Protein AF-0000000084939713 (afdb_homodimer)

Solvent-accessible surface area (backbone atoms only — not comparable to full-atom values): 16150 Å² total; per-residue (Å²): 133,82,79,70,68,77,68,79,75,61,43,62,36,25,33,31,31,34,25,32,33,45,57,30,75,75,43,98,41,59,56,59,37,64,37,72,61,28,55,65,33,24,33,40,58,72,58,32,67,31,24,32,35,33,54,31,30,25,75,36,53,46,91,34,60,35,36,41,27,33,32,29,93,89,56,35,23,38,33,42,34,52,26,37,64,40,64,78,50,65,26,64,50,47,48,67,70,65,53,60,70,40,74,46,45,55,60,37,75,33,34,40,38,41,52,85,70,42,48,86,75,33,92,38,57,50,19,43,39,28,36,60,34,51,74,93,41,43,79,43,79,72,49,68,40,79,46,49,54,64,36,73,28,31,36,36,84,132,81,78,71,69,77,69,78,76,62,44,62,36,25,32,31,31,34,24,33,33,44,58,29,77,74,44,97,42,58,56,59,37,66,35,72,61,28,56,65,33,24,32,40,58,72,58,32,66,33,24,32,34,34,55,31,30,26,74,38,51,45,92,34,60,34,36,40,27,35,32,29,92,87,55,34,24,38,34,42,35,52,25,38,64,40,65,77,50,65,26,65,51,48,48,68,71,66,54,59,69,39,73,45,47,56,61,38,75,33,34,42,39,40,51,83,68,42,48,86,75,31,92,38,57,51,19,42,40,28,38,60,33,48,74,92,42,43,77,43,79,74,49,70,41,78,46,48,55,66,37,74,29,31,35,38,83

Nearest PDB structures (foldseek):
  2gpr-assembly1_A  TM=9.791E-01  e=1.216E-19  Mycoplasma capricolum
  1gpr-assembly1_A-2  TM=9.498E-01  e=6.868E-19  Bacillus subtilis
  3our-assembly3_F  TM=9.533E-01  e=2.048E-16  Vibrio vulnificus CMCP6
  4jbw-assembly1_M  TM=9.473E-01  e=1.447E-15  Escherichia coli K-12
  1gla-assembly1_F  TM=8.966E-01  e=1.711E-15  Escherichia coli

Radius of gyration: 20.54 Å; Cα contacts (8 Å, |Δi|>4): 805; chains: 2; bounding box: 59×53×40 Å

InterPro domains:
  IPR001127 Phosphotransferase system, sugar-specific permease EIIA type 1 [PF00358] (12-134)
  IPR001127 Phosphotransferase system, sugar-specific permease EIIA type 1 [PS00371] (75-87)
  IPR001127 Phosphotransferase system, sugar-specific permease EIIA type 1 [PS51093] (29-133)
  IPR001127 Phosphotransferase system, sugar-specific permease EIIA type 1 [TIGR00830] (13-133)
  IPR011055 Duplicated hybrid motif [G3DSA:2.70.70.10] (4-157)
  IPR011055 Duplicated hybrid motif [SSF51261] (4-155)
  IPR050890 Phosphotransferase system EIIA component [PTHR45008] (6-151)

pLDDT: mean 95.0, std 12.27, range [33.25, 98.94]

Organism: Mesoplasma florum (strain ATCC 33453 / NBRC 100688 / NCTC 11704 / L1) (NCBI:txid265311)

Sequence (314 aa):
MGLFSKKNKLVEIYAPVDGEVVGLDKVEDEVFSGKMMGDGLAIVPANGDFVSPMAGELASVFPTKHAYGFREKSGVEVLVHIGLDTVNLDGEGFESFVKQGDKVSQGDPMVKVDLKFVKPKVPSITTPIIVTNPNGKEITIVKMGKVKKGELIATVGMGLFSKKNKLVEIYAPVDGEVVGLDKVEDEVFSGKMMGDGLAIVPANGDFVSPMAGELASVFPTKHAYGFREKSGVEVLVHIGLDTVNLDGEGFESFVKQGDKVSQGDPMVKVDLKFVKPKVPSITTPIIVTNPNGKEITIVKMGKVKKGELIATVG

Secondary structure (DSSP, 8-state):
--------PPEEEE-SSSEEEE-GGGSS-HHHHTTTT-EEEEEEESSSEEE-SSSEEEEEE-TTSSEEEEE-TTS-EEEEE-SBSGGGGTTTTEEE---TT-EE-TT-EEEEE-HHHHGGGSSB--EEEEEEE-TT--EEE---EEE-TT-EEEEE-/--------PPEEEE-SSSEEEE-GGGSS-HHHHTTTT-EEEEEEESSSEEE-SSSEEEEEE-TTSSEEEEE-TTS-EEEEE-SBSGGGGTTTTEEE---TT-EE-TT-EEEEE-HHHHGGGSSB--EEEEEEE-TT--EEE---EEE-TT-EEEEE-

Foldseek 3Di:
DPPPVPPPDKFFFFFQAWFFKAAQCPPPDCCRNVQVQAGFIKGAHPFFFGWGRAWAFFQDADQLRQKTWGADPLGWIKMKGFWPPSVVVSNPQKDAPDHHGDTDHQGHGGMGGPCVVRVVVHPGRIITIGGNDLVPWDKDADDGTGDHGGHTGIIID/DPPPVPPVDKFFFFFQAWFFKAAQCPPPDCCRNVQVQAGFIKGAHPFFFGWGRAWAFFQDADQLRQKTWGADPLGWIKMKGFWPPSVVVSNPQKDAPDHHGDTDGQGHGGMGGPCVVRVVVHPGRIITIGGNDLVPWDKDADDGTGDHGGHTGIITD

Structure (mmCIF, N/CA/C/O backbone):
data_AF-0000000084939713-model_v1
#
loop_
_entity.id
_entity.type
_entity.pdbx_description
1 polymer 'Glucose-specific PTS system IIA component'
#
loop_
_atom_site.group_PDB
_atom_site.id
_atom_site.type_symbol
_atom_site.label_atom_id
_atom_site.label_alt_id
_atom_site.label_comp_id
_atom_site.label_asym_id
_atom_site.label_entity_id
_atom_site.label_seq_id
_atom_site.pdbx_PDB_ins_code
_atom_site.Cartn_x
_atom_site.Cartn_y
_atom_site.Cartn_z
_atom_site.occupancy
_atom_site.B_iso_or_equiv
_atom_site.auth_seq_id
_atom_site.auth_comp_id
_atom_site.auth_asym_id
_atom_site.auth_atom_id
_atom_site.pdbx_PDB_model_num
ATOM 1 N N . MET A 1 1 ? -38.844 24.891 -6.566 1 33.25 1 MET A N 1
ATOM 2 C CA . MET A 1 1 ? -38.125 23.672 -6.254 1 33.25 1 MET A CA 1
ATOM 3 C C . MET A 1 1 ? -36.625 23.875 -6.406 1 33.25 1 MET A C 1
ATOM 5 O O . MET A 1 1 ? -36.125 24.141 -7.504 1 33.25 1 MET A O 1
ATOM 9 N N . GLY A 1 2 ? -35.906 24.578 -5.562 1 39.22 2 GLY A N 1
ATOM 10 C CA . GLY A 1 2 ? -34.594 25.141 -5.605 1 39.22 2 GLY A CA 1
ATOM 11 C C . GLY A 1 2 ? -33.5 24.094 -5.734 1 39.22 2 GLY A C 1
ATOM 12 O O . GLY A 1 2 ? -33.438 23.156 -4.938 1 39.22 2 GLY A O 1
ATOM 13 N N . LEU A 1 3 ? -33.156 23.672 -6.945 1 37.19 3 LEU A N 1
ATOM 14 C CA . LEU A 1 3 ? -32.125 22.688 -7.324 1 37.19 3 LEU A CA 1
ATOM 15 C C . LEU A 1 3 ? -30.828 22.938 -6.578 1 37.19 3 LEU A C 1
ATOM 17 O O . LEU A 1 3 ? -30.078 23.859 -6.922 1 37.19 3 LEU A O 1
ATOM 21 N N . PHE A 1 4 ? -30.781 23 -5.254 1 40.94 4 PHE A N 1
ATOM 22 C CA . PHE A 1 4 ? -29.516 23.031 -4.555 1 40.94 4 PHE A CA 1
ATOM 23 C C . PHE A 1 4 ? -28.562 21.969 -5.094 1 40.94 4 PHE A C 1
ATOM 25 O O . PHE A 1 4 ? -28.859 20.781 -5.035 1 40.94 4 PHE A O 1
ATOM 32 N N . SER A 1 5 ? -28.031 22.125 -6.227 1 42.69 5 SER A N 1
ATOM 33 C CA . SER A 1 5 ? -26.953 21.266 -6.723 1 42.69 5 SER A CA 1
ATOM 34 C C . SER A 1 5 ? -26.047 20.812 -5.59 1 42.69 5 SER A C 1
ATOM 36 O O . SER A 1 5 ? -25.531 21.625 -4.82 1 42.69 5 SER A O 1
ATOM 38 N N . LYS A 1 6 ? -26.422 19.797 -4.988 1 44.75 6 LYS A N 1
ATOM 39 C CA . LYS A 1 6 ? -25.516 19.219 -3.998 1 44.75 6 LYS A CA 1
ATOM 40 C C . LYS A 1 6 ? -24.062 19.422 -4.395 1 44.75 6 LYS A C 1
ATOM 42 O O . LYS A 1 6 ? -23.609 18.875 -5.402 1 44.75 6 LYS A O 1
ATOM 47 N N . LYS A 1 7 ? -23.516 20.609 -4.473 1 47.16 7 LYS A N 1
ATOM 48 C CA . LYS A 1 7 ? -22.094 20.859 -4.707 1 47.16 7 LYS A CA 1
ATOM 49 C C . LYS A 1 7 ? -21.219 19.844 -3.994 1 47.16 7 LYS A C 1
ATOM 51 O O . LYS A 1 7 ? -21.266 19.719 -2.768 1 47.16 7 LYS A O 1
ATOM 56 N N . ASN A 1 8 ? -21.062 18.719 -4.602 1 59 8 ASN A N 1
ATOM 57 C CA . ASN A 1 8 ? -20.188 17.688 -4.086 1 59 8 ASN A CA 1
ATOM 58 C C . ASN A 1 8 ? -18.891 18.281 -3.512 1 59 8 ASN A C 1
ATOM 60 O O . ASN A 1 8 ? -18.125 18.906 -4.234 1 59 8 ASN A O 1
ATOM 64 N N . LYS A 1 9 ? -18.844 18.469 -2.178 1 82.19 9 LYS A N 1
ATOM 65 C CA . LYS A 1 9 ? -17.781 19.188 -1.472 1 82.19 9 LYS A CA 1
ATOM 66 C C . LYS A 1 9 ? -16.438 18.484 -1.629 1 82.19 9 LYS A C 1
ATOM 68 O O . LYS A 1 9 ? -16.344 17.281 -1.424 1 82.19 9 LYS A O 1
ATOM 73 N N . LEU A 1 10 ? -15.516 19.156 -2.27 1 94.62 10 LEU A N 1
ATOM 74 C CA . LEU A 1 10 ? -14.141 18.703 -2.43 1 94.62 10 LEU A CA 1
ATOM 75 C C . LEU A 1 10 ? -13.492 18.438 -1.074 1 94.62 10 LEU A C 1
ATOM 77 O O . LEU A 1 10 ? -13.719 19.188 -0.118 1 94.62 10 LEU A O 1
ATOM 81 N N . VAL A 1 11 ? -12.891 17.297 -0.981 1 98.06 11 VAL A N 1
ATOM 82 C CA . VAL A 1 11 ? -12.016 17.047 0.162 1 98.06 11 VAL A CA 1
ATOM 83 C C . VAL A 1 11 ? -10.695 17.781 -0.028 1 98.06 11 VAL A C 1
ATOM 85 O O . VAL A 1 11 ? -10.055 17.656 -1.077 1 98.06 11 VAL A O 1
ATOM 88 N N . GLU A 1 12 ? -10.328 18.516 0.982 1 98.69 12 GLU A N 1
ATOM 89 C CA . GLU A 1 12 ? -9.094 19.281 0.896 1 98.69 12 GLU A CA 1
ATOM 90 C C . GLU A 1 12 ? -7.98 18.641 1.724 1 98.69 12 GLU A C 1
ATOM 92 O O . GLU A 1 12 ? -8.227 18.188 2.842 1 98.69 12 GLU A O 1
ATOM 97 N N . ILE A 1 13 ? -6.77 18.578 1.134 1 98.88 13 ILE A N 1
ATOM 98 C CA . ILE A 1 13 ? -5.574 18.078 1.805 1 98.88 13 ILE A CA 1
ATOM 99 C C . ILE A 1 13 ? -4.551 19.203 1.936 1 98.88 13 ILE A C 1
ATOM 101 O O . ILE A 1 13 ? -4.152 19.812 0.938 1 98.88 13 ILE A O 1
ATOM 105 N N . TYR A 1 14 ? -4.168 19.484 3.158 1 98.94 14 TYR A N 1
ATOM 106 C CA . TYR A 1 14 ? -3.225 20.562 3.457 1 98.94 14 TYR A CA 1
ATOM 107 C C . TYR A 1 14 ? -1.857 20 3.828 1 98.94 14 TYR A C 1
ATOM 109 O O . TYR A 1 14 ? -1.755 18.875 4.324 1 98.94 14 TYR A O 1
ATOM 117 N N . ALA A 1 15 ? -0.79 20.75 3.557 1 98.94 15 ALA A N 1
ATOM 118 C CA . ALA A 1 15 ? 0.559 20.328 3.92 1 98.94 15 ALA A CA 1
ATOM 119 C C . ALA A 1 15 ? 0.665 20.062 5.418 1 98.94 15 ALA A C 1
ATOM 121 O O . ALA A 1 15 ? 0.383 20.938 6.234 1 98.94 15 ALA A O 1
ATOM 122 N N . PRO A 1 16 ? 1.073 18.953 5.766 1 98.94 16 PRO A N 1
ATOM 123 C CA . PRO A 1 16 ? 1.141 18.625 7.195 1 98.94 16 PRO A CA 1
ATOM 124 C C . PRO A 1 16 ? 2.396 19.172 7.863 1 98.94 16 PRO A C 1
ATOM 126 O O . PRO A 1 16 ? 2.521 19.125 9.094 1 98.94 16 PRO A O 1
ATOM 129 N N . VAL A 1 17 ? 3.309 19.656 7.082 1 98.94 17 VAL A N 1
ATOM 130 C CA . VAL A 1 17 ? 4.594 20.141 7.582 1 98.94 17 VAL A CA 1
ATOM 131 C C . VAL A 1 17 ? 5.199 21.125 6.594 1 98.94 17 VAL A C 1
ATOM 133 O O . VAL A 1 17 ? 4.852 21.125 5.41 1 98.94 17 VAL A O 1
ATOM 136 N N . ASP A 1 18 ? 6.055 21.969 7.141 1 98.94 18 ASP A N 1
ATOM 137 C CA . ASP A 1 18 ? 6.859 22.75 6.211 1 98.94 18 ASP A CA 1
ATOM 138 C C . ASP A 1 18 ? 7.719 21.859 5.328 1 98.94 18 ASP A C 1
ATOM 140 O O . ASP A 1 18 ? 8.273 20.859 5.797 1 98.94 18 ASP A O 1
ATOM 144 N N . GLY A 1 19 ? 7.812 22.203 4.031 1 98.88 19 GLY A N 1
ATOM 145 C CA . GLY A 1 19 ? 8.688 21.391 3.197 1 98.88 19 GLY A CA 1
ATOM 146 C C . GLY A 1 19 ? 8.5 21.641 1.714 1 98.88 19 GLY A C 1
ATOM 147 O O . GLY A 1 19 ? 8.156 22.766 1.308 1 98.88 19 GLY A O 1
ATOM 148 N N . GLU A 1 20 ? 8.859 20.672 0.931 1 98.94 20 GLU A N 1
ATOM 149 C CA . GLU A 1 20 ? 8.75 20.734 -0.523 1 98.94 20 GLU A CA 1
ATOM 150 C C . GLU A 1 20 ? 7.871 19.594 -1.051 1 98.94 20 GLU A C 1
ATOM 152 O O . GLU A 1 20 ? 8.172 18.422 -0.834 1 98.94 20 GLU A O 1
ATOM 157 N N . VAL A 1 21 ? 6.789 19.953 -1.716 1 98.94 21 VAL A N 1
ATOM 158 C CA . VAL A 1 21 ? 5.906 18.984 -2.336 1 98.94 21 VAL A CA 1
ATOM 159 C C . VAL A 1 21 ? 6.527 18.469 -3.637 1 98.94 21 VAL A C 1
ATOM 161 O O . VAL A 1 21 ? 6.977 19.266 -4.469 1 98.94 21 VAL A O 1
ATOM 164 N N . VAL A 1 22 ? 6.609 17.188 -3.807 1 98.94 22 VAL A N 1
ATOM 165 C CA . VAL A 1 22 ? 7.137 16.547 -5 1 98.94 22 VAL A CA 1
ATOM 166 C C . VAL A 1 22 ? 6.156 15.477 -5.484 1 98.94 22 VAL A C 1
ATOM 168 O O . VAL A 1 22 ? 5.219 15.109 -4.766 1 98.94 22 VAL A O 1
ATOM 171 N N . GLY A 1 23 ? 6.324 15.023 -6.711 1 98.75 23 GLY A N 1
ATOM 172 C CA . GLY A 1 23 ? 5.508 13.93 -7.227 1 98.75 23 GLY A CA 1
ATOM 173 C C . GLY A 1 23 ? 5.859 12.586 -6.625 1 98.75 23 GLY A C 1
ATOM 174 O O . GLY A 1 23 ? 6.949 12.414 -6.074 1 98.75 23 GLY A O 1
ATOM 175 N N . LEU A 1 24 ? 4.918 11.656 -6.707 1 98.5 24 LEU A N 1
ATOM 176 C CA . LEU A 1 24 ? 5.172 10.32 -6.184 1 98.5 24 LEU A CA 1
ATOM 177 C C . LEU A 1 24 ? 6.328 9.656 -6.926 1 98.5 24 LEU A C 1
ATOM 179 O O . LEU A 1 24 ? 6.984 8.758 -6.387 1 98.5 24 LEU A O 1
ATOM 183 N N . ASP A 1 25 ? 6.539 10.039 -8.148 1 96.88 25 ASP A N 1
ATOM 184 C CA . ASP A 1 25 ? 7.605 9.469 -8.961 1 96.88 25 ASP A CA 1
ATOM 185 C C . ASP A 1 25 ? 8.977 9.727 -8.336 1 96.88 25 ASP A C 1
ATOM 187 O O . ASP A 1 25 ? 9.961 9.078 -8.695 1 96.88 25 ASP A O 1
ATOM 191 N N . LYS A 1 26 ? 9.039 10.68 -7.387 1 97.75 26 LYS A N 1
ATOM 192 C CA . LYS A 1 26 ? 10.297 11.008 -6.727 1 97.75 26 LYS A CA 1
ATOM 193 C C . LYS A 1 26 ? 10.477 10.195 -5.449 1 97.75 26 LYS A C 1
ATOM 195 O O . LYS A 1 26 ? 11.508 10.297 -4.781 1 97.75 26 LYS A O 1
ATOM 200 N N . VAL A 1 27 ? 9.5 9.406 -5.082 1 98.25 27 VAL A N 1
ATOM 201 C CA . VAL A 1 27 ? 9.586 8.555 -3.904 1 98.25 27 VAL A CA 1
ATOM 202 C C . VAL A 1 27 ? 10.312 7.258 -4.258 1 98.25 27 VAL A C 1
ATOM 204 O O . VAL A 1 27 ? 9.883 6.52 -5.145 1 98.25 27 VAL A O 1
ATOM 207 N N . GLU A 1 28 ? 11.367 6.922 -3.557 1 96.25 28 GLU A N 1
ATOM 208 C CA . GLU A 1 28 ? 12.211 5.773 -3.881 1 96.25 28 GLU A CA 1
ATOM 209 C C . GLU A 1 28 ? 11.664 4.492 -3.268 1 96.25 28 GLU A C 1
ATOM 211 O O . GLU A 1 28 ? 12.391 3.762 -2.588 1 96.25 28 GLU A O 1
ATOM 216 N N . ASP A 1 29 ? 10.523 4.23 -3.506 1 96.94 29 ASP A N 1
ATOM 217 C CA . ASP A 1 29 ? 9.789 3.016 -3.172 1 96.94 29 ASP A CA 1
ATOM 218 C C . ASP A 1 29 ? 8.711 2.717 -4.219 1 96.94 29 ASP A C 1
ATOM 220 O O . ASP A 1 29 ? 7.805 3.521 -4.434 1 96.94 29 ASP A O 1
ATOM 224 N N . GLU A 1 30 ? 8.742 1.602 -4.793 1 95.38 30 GLU A N 1
ATOM 225 C CA . GLU A 1 30 ? 7.922 1.334 -5.973 1 95.38 30 GLU A CA 1
ATOM 226 C C . GLU A 1 30 ? 6.445 1.227 -5.605 1 95.38 30 GLU A C 1
ATOM 228 O O . GLU A 1 30 ? 5.574 1.475 -6.441 1 95.38 30 GLU A O 1
ATOM 233 N N . VAL A 1 31 ? 6.16 0.83 -4.383 1 96.62 31 VAL A N 1
ATOM 234 C CA . VAL A 1 31 ? 4.762 0.72 -3.98 1 96.62 31 VAL A CA 1
ATOM 235 C C . VAL A 1 31 ? 4.109 2.102 -3.998 1 96.62 31 VAL A C 1
ATOM 237 O O . VAL A 1 31 ? 2.971 2.252 -4.449 1 96.62 31 VAL A O 1
ATOM 240 N N . PHE A 1 32 ? 4.875 3.078 -3.572 1 97.56 32 PHE A N 1
ATOM 241 C CA . PHE A 1 32 ? 4.375 4.449 -3.576 1 97.56 32 PHE A CA 1
ATOM 242 C C . PHE A 1 32 ? 4.492 5.062 -4.965 1 97.56 32 PHE A C 1
ATOM 244 O O . PHE A 1 32 ? 3.51 5.578 -5.508 1 97.56 32 PHE A O 1
ATOM 251 N N . SER A 1 33 ? 5.648 4.969 -5.598 1 96.75 33 SER A N 1
ATOM 252 C CA . SER A 1 33 ? 5.883 5.645 -6.867 1 96.75 33 SER A CA 1
ATOM 253 C C . SER A 1 33 ? 5.039 5.039 -7.98 1 96.75 33 SER A C 1
ATOM 255 O O . SER A 1 33 ? 4.672 5.727 -8.938 1 96.75 33 SER A O 1
ATOM 257 N N . GLY A 1 34 ? 4.742 3.785 -7.793 1 93.31 34 GLY A N 1
ATOM 258 C CA . GLY A 1 34 ? 3.91 3.09 -8.766 1 93.31 34 GLY A CA 1
ATOM 259 C C . GLY A 1 34 ? 2.426 3.207 -8.469 1 93.31 34 GLY A C 1
ATOM 260 O O . GLY A 1 34 ? 1.603 2.602 -9.156 1 93.31 34 GLY A O 1
ATOM 261 N N . LYS A 1 35 ? 2.021 3.887 -7.391 1 94.25 35 LYS A N 1
ATOM 262 C CA . LYS A 1 35 ? 0.649 4.223 -7.016 1 94.25 35 LYS A CA 1
ATOM 263 C C . LYS A 1 35 ? -0.155 2.965 -6.695 1 94.25 35 LYS A C 1
ATOM 265 O O . LYS A 1 35 ? -1.371 2.934 -6.891 1 94.25 35 LYS A O 1
ATOM 270 N N . MET A 1 36 ? 0.532 1.975 -6.246 1 91.62 36 MET A N 1
ATOM 271 C CA . MET A 1 36 ? -0.156 0.733 -5.902 1 91.62 36 MET A CA 1
ATOM 272 C C . MET A 1 36 ? -1.039 0.923 -4.672 1 91.62 36 MET A C 1
ATOM 274 O O . MET A 1 36 ? -2.076 0.271 -4.539 1 91.62 36 MET A O 1
ATOM 278 N N . MET A 1 37 ? -0.635 1.838 -3.885 1 93.12 37 MET A N 1
ATOM 279 C CA . MET A 1 37 ? -1.398 2.125 -2.674 1 93.12 37 MET A CA 1
ATOM 280 C C . MET A 1 37 ? -2.436 3.213 -2.928 1 93.12 37 MET A C 1
ATOM 282 O O . MET A 1 37 ? -3.25 3.516 -2.055 1 93.12 37 MET A O 1
ATOM 286 N N . GLY A 1 38 ? -2.42 3.764 -4.059 1 94.25 38 GLY A N 1
ATOM 287 C CA . GLY A 1 38 ? -3.242 4.918 -4.387 1 94.25 38 GLY A CA 1
ATOM 288 C C . GLY A 1 38 ? -2.443 6.074 -4.957 1 94.25 38 GLY A C 1
ATOM 289 O O . GLY A 1 38 ? -1.213 6.074 -4.898 1 94.25 38 GLY A O 1
ATOM 290 N N . ASP A 1 39 ? -3.191 7.059 -5.504 1 97.38 39 ASP A N 1
ATOM 291 C CA . ASP A 1 39 ? -2.568 8.25 -6.07 1 97.38 39 ASP A CA 1
ATOM 292 C C . ASP A 1 39 ? -2.344 9.312 -5 1 97.38 39 ASP A C 1
ATOM 294 O O . ASP A 1 39 ? -2.93 9.25 -3.918 1 97.38 39 ASP A O 1
ATOM 298 N N . GLY A 1 40 ? -1.417 10.219 -5.289 1 98.69 40 GLY A N 1
ATOM 299 C CA . GLY A 1 40 ? -1.114 11.273 -4.336 1 98.69 40 GLY A CA 1
ATOM 300 C C . GLY A 1 40 ? 0.141 12.047 -4.688 1 98.69 40 GLY A C 1
ATOM 301 O O . GLY A 1 40 ? 0.411 12.305 -5.863 1 98.69 40 GLY A O 1
ATOM 302 N N . LEU A 1 41 ? 0.819 12.5 -3.633 1 98.94 41 LEU A N 1
ATOM 303 C CA . LEU A 1 41 ? 2.055 13.281 -3.678 1 98.94 41 LEU A CA 1
ATOM 304 C C . LEU A 1 41 ? 2.953 12.938 -2.494 1 98.94 41 LEU A C 1
ATOM 306 O O . LEU A 1 41 ? 2.65 12.023 -1.721 1 98.94 41 LEU A O 1
ATOM 310 N N . ALA A 1 42 ? 4.066 13.617 -2.459 1 98.94 42 ALA A N 1
ATOM 311 C CA . ALA A 1 42 ? 4.938 13.5 -1.295 1 98.94 42 ALA A CA 1
ATOM 312 C C . ALA A 1 42 ? 5.453 14.875 -0.863 1 98.94 42 ALA A C 1
ATOM 314 O O . ALA A 1 42 ? 5.336 15.852 -1.604 1 98.94 42 ALA A O 1
ATOM 315 N N . ILE A 1 43 ? 5.906 14.938 0.363 1 98.94 43 ILE A N 1
ATOM 316 C CA . ILE A 1 43 ? 6.516 16.172 0.863 1 98.94 43 ILE A CA 1
ATOM 317 C C . ILE A 1 43 ? 7.867 15.852 1.503 1 98.94 43 ILE A C 1
ATOM 319 O O . ILE A 1 43 ? 7.992 14.875 2.248 1 98.94 43 ILE A O 1
ATOM 323 N N . VAL A 1 44 ? 8.883 16.531 1.116 1 98.94 44 VAL A N 1
ATOM 324 C CA . VAL A 1 44 ? 10.156 16.484 1.819 1 98.94 44 VAL A CA 1
ATOM 325 C C . VAL A 1 44 ? 10.141 17.469 2.986 1 98.94 44 VAL A C 1
ATOM 327 O O . VAL A 1 44 ? 10.234 18.688 2.785 1 98.94 44 VAL A O 1
ATOM 330 N N . PRO A 1 45 ? 10.109 16.984 4.203 1 98.94 45 PRO A N 1
ATOM 331 C CA . PRO A 1 45 ? 9.906 17.875 5.348 1 98.94 45 PRO A CA 1
ATOM 332 C C . PRO A 1 45 ? 11.125 18.766 5.625 1 98.94 45 PRO A C 1
ATOM 334 O O . PRO A 1 45 ? 12.266 18.297 5.508 1 98.94 45 PRO A O 1
ATOM 337 N N . ALA A 1 46 ? 10.867 19.938 5.934 1 98.81 46 ALA A N 1
ATOM 338 C CA . ALA A 1 46 ? 11.914 20.875 6.328 1 98.81 46 ALA A CA 1
ATOM 339 C C . ALA A 1 46 ? 12.117 20.859 7.844 1 98.81 46 ALA A C 1
ATOM 341 O O . ALA A 1 46 ? 13.141 21.328 8.344 1 98.81 46 ALA A O 1
ATOM 342 N N . ASN A 1 47 ? 11.172 20.469 8.539 1 98.69 47 ASN A N 1
ATOM 343 C CA . ASN A 1 47 ? 11.203 20.297 9.992 1 98.69 47 ASN A CA 1
ATOM 344 C C . ASN A 1 47 ? 10.336 19.125 10.445 1 98.69 47 ASN A C 1
ATOM 346 O O . ASN A 1 47 ? 9.812 18.391 9.617 1 98.69 47 ASN A O 1
ATOM 350 N N . GLY A 1 48 ? 10.125 18.906 11.742 1 98.88 48 GLY A N 1
ATOM 351 C CA . GLY A 1 48 ? 9.508 17.688 12.234 1 98.88 48 GLY A CA 1
ATOM 352 C C . GLY A 1 48 ? 8.156 17.922 12.883 1 98.88 48 GLY A C 1
ATOM 353 O O . GLY A 1 48 ? 7.648 17.062 13.602 1 98.88 48 GLY A O 1
ATOM 354 N N . ASP A 1 49 ? 7.539 19.125 12.648 1 98.81 49 ASP A N 1
ATOM 355 C CA . ASP A 1 49 ? 6.277 19.484 13.297 1 98.81 49 ASP A CA 1
ATOM 356 C C . ASP A 1 49 ? 5.094 19.188 12.375 1 98.81 49 ASP A C 1
ATOM 358 O O . ASP A 1 49 ? 4.582 20.078 11.703 1 98.81 49 ASP A O 1
ATOM 362 N N . PHE A 1 50 ? 4.625 17.938 12.438 1 98.94 50 PHE A N 1
ATOM 363 C CA . PHE A 1 50 ? 3.541 17.516 11.562 1 98.94 50 PHE A CA 1
ATOM 364 C C . PHE A 1 50 ? 2.186 17.797 12.195 1 98.94 50 PHE A C 1
ATOM 366 O O . PHE A 1 50 ? 1.984 17.531 13.383 1 98.94 50 PHE A O 1
ATOM 373 N N . VAL A 1 51 ? 1.26 18.266 11.406 1 98.94 51 VAL A N 1
ATOM 374 C CA . VAL A 1 51 ? -0.124 18.5 11.812 1 98.94 51 VAL A CA 1
ATOM 375 C C . VAL A 1 51 ? -1.062 17.703 10.906 1 98.94 51 VAL A C 1
ATOM 377 O O . VAL A 1 51 ? -0.643 17.188 9.875 1 98.94 51 VAL A O 1
ATOM 380 N N . SER A 1 52 ? -2.287 17.562 11.352 1 98.94 52 SER A N 1
ATOM 381 C CA . SER A 1 52 ? -3.27 16.859 10.531 1 98.94 52 SER A CA 1
ATOM 382 C C . SER A 1 52 ? -3.479 17.562 9.195 1 98.94 52 SER A C 1
ATOM 384 O O . SER A 1 52 ? -3.717 18.781 9.156 1 98.94 52 SER A O 1
ATOM 386 N N . PRO A 1 53 ? -3.408 16.859 8.109 1 98.94 53 PRO A N 1
ATOM 387 C CA . PRO A 1 53 ? -3.57 17.484 6.797 1 98.94 53 PRO A CA 1
ATOM 388 C C . PRO A 1 53 ? -5.035 17.75 6.445 1 98.94 53 PRO A C 1
ATOM 390 O O . PRO A 1 53 ? -5.324 18.391 5.43 1 98.94 53 PRO A O 1
ATOM 393 N N . MET A 1 54 ? -5.906 17.266 7.289 1 98.75 54 MET A N 1
ATOM 394 C CA . MET A 1 54 ? -7.328 17.359 6.973 1 98.75 54 MET A CA 1
ATOM 395 C C . MET A 1 54 ? -8.18 17.109 8.211 1 98.75 54 MET A C 1
ATOM 397 O O . MET A 1 54 ? -7.656 16.703 9.25 1 98.75 54 MET A O 1
ATOM 401 N N . ALA A 1 55 ? -9.453 17.469 8.07 1 98.44 55 ALA A N 1
ATOM 402 C CA . ALA A 1 55 ? -10.422 17.062 9.086 1 98.44 55 ALA A CA 1
ATOM 403 C C . ALA A 1 55 ? -10.883 15.625 8.852 1 98.44 55 ALA A C 1
ATOM 405 O O . ALA A 1 55 ? -11.031 15.195 7.707 1 98.44 55 ALA A O 1
ATOM 406 N N . GLY A 1 56 ? -11.086 14.898 9.977 1 98.5 56 GLY A N 1
ATOM 407 C CA . GLY A 1 56 ? -11.562 13.531 9.867 1 98.5 56 GLY A CA 1
ATOM 408 C C . GLY A 1 56 ? -11.32 12.711 11.125 1 98.5 56 GLY A C 1
ATOM 409 O O . GLY A 1 56 ? -11.172 13.266 12.211 1 98.5 56 GLY A O 1
ATOM 410 N N . GLU A 1 57 ? -11.398 11.422 10.922 1 98.75 57 GLU A N 1
ATOM 411 C CA . GLU A 1 57 ? -11.07 10.461 11.969 1 98.75 57 GLU A CA 1
ATOM 412 C C . GLU A 1 57 ? -9.773 9.719 11.641 1 98.75 57 GLU A C 1
ATOM 414 O O . GLU A 1 57 ? -9.531 9.359 10.492 1 98.75 57 GLU A O 1
ATOM 419 N N . LEU A 1 58 ? -8.938 9.492 12.656 1 98.75 58 LEU A N 1
ATOM 420 C CA . LEU A 1 58 ? -7.77 8.641 12.477 1 98.75 58 LEU A CA 1
ATOM 421 C C . LEU A 1 58 ? -8.172 7.168 12.414 1 98.75 58 LEU A C 1
ATOM 423 O O . LEU A 1 58 ? -8.312 6.512 13.445 1 98.75 58 LEU A O 1
ATOM 427 N N . ALA A 1 59 ? -8.242 6.707 11.188 1 96.75 59 ALA A N 1
ATOM 428 C CA . ALA A 1 59 ? -8.641 5.32 10.969 1 96.75 59 ALA A CA 1
ATOM 429 C C . ALA A 1 59 ? -7.523 4.355 11.359 1 96.75 59 ALA A C 1
ATOM 431 O O . ALA A 1 59 ? -7.781 3.217 11.75 1 96.75 59 ALA A O 1
ATOM 432 N N . SER A 1 60 ? -6.316 4.805 11.234 1 95.81 60 SER A N 1
ATOM 433 C CA . SER A 1 60 ? -5.168 3.988 11.617 1 95.81 60 SER A CA 1
ATOM 434 C C . SER A 1 60 ? -4.02 4.852 12.125 1 95.81 60 SER A C 1
ATOM 436 O O . SER A 1 60 ? -3.75 5.922 11.57 1 95.81 60 SER A O 1
ATOM 438 N N . VAL A 1 61 ? -3.516 4.453 13.211 1 97.44 61 VAL A N 1
ATOM 439 C CA . VAL A 1 61 ? -2.256 4.961 13.742 1 97.44 61 VAL A CA 1
ATOM 440 C C . VAL A 1 61 ? -1.32 3.797 14.062 1 97.44 61 VAL A C 1
ATOM 442 O O . VAL A 1 61 ? -1.621 2.967 14.922 1 97.44 61 VAL A O 1
ATOM 445 N N . PHE A 1 62 ? -0.243 3.719 13.344 1 96.06 62 PHE A N 1
ATOM 446 C CA . PHE A 1 62 ? 0.663 2.592 13.539 1 96.06 62 PHE A CA 1
ATOM 447 C C . PHE A 1 62 ? 1.433 2.736 14.852 1 96.06 62 PHE A C 1
ATOM 449 O O . PHE A 1 62 ? 1.84 3.84 15.219 1 96.06 62 PHE A O 1
ATOM 456 N N . PRO A 1 63 ? 1.748 1.702 15.5 1 95.5 63 PRO A N 1
ATOM 457 C CA . PRO A 1 63 ? 2.404 1.744 16.812 1 95.5 63 PRO A CA 1
ATOM 458 C C . PRO A 1 63 ? 3.771 2.424 16.766 1 95.5 63 PRO A C 1
ATOM 460 O O . PRO A 1 63 ? 4.188 3.051 17.734 1 95.5 63 PRO A O 1
ATOM 463 N N . THR A 1 64 ? 4.43 2.408 15.633 1 97.31 64 THR A N 1
ATOM 464 C CA . THR A 1 64 ? 5.75 3.016 15.492 1 97.31 64 THR A CA 1
ATOM 465 C C . THR A 1 64 ? 5.629 4.5 15.164 1 97.31 64 THR A C 1
ATOM 467 O O . THR A 1 64 ? 6.637 5.195 15.023 1 97.31 64 THR A O 1
ATOM 470 N N . LYS A 1 65 ? 4.395 4.992 14.945 1 98.06 65 LYS A N 1
ATOM 471 C CA . LYS A 1 65 ? 4.035 6.398 14.812 1 98.06 65 LYS A CA 1
ATOM 472 C C . LYS A 1 65 ? 4.523 6.969 13.484 1 98.06 65 LYS A C 1
ATOM 474 O O . LYS A 1 65 ? 4.609 8.188 13.32 1 98.06 65 LYS A O 1
ATOM 479 N N . HIS A 1 66 ? 4.891 6.105 12.547 1 98.38 66 HIS A N 1
ATOM 480 C CA . HIS A 1 66 ? 5.449 6.59 11.289 1 98.38 66 HIS A CA 1
ATOM 481 C C . HIS A 1 66 ? 4.355 6.816 10.25 1 98.38 66 HIS A C 1
ATOM 483 O O . HIS A 1 66 ? 4.594 7.449 9.219 1 98.38 66 HIS A O 1
ATOM 489 N N . ALA A 1 67 ? 3.107 6.238 10.484 1 98.44 67 ALA A N 1
ATOM 490 C CA . ALA A 1 67 ? 2.047 6.316 9.484 1 98.44 67 ALA A CA 1
ATOM 491 C C . ALA A 1 67 ? 0.699 6.613 10.133 1 98.44 67 ALA A C 1
ATOM 493 O O . ALA A 1 67 ? 0.394 6.09 11.211 1 98.44 67 ALA A O 1
ATOM 494 N N . TYR A 1 68 ? -0.078 7.422 9.438 1 98.5 68 TYR A N 1
ATOM 495 C CA . TYR A 1 68 ? -1.372 7.891 9.914 1 98.5 68 TYR A CA 1
ATOM 496 C C . TYR A 1 68 ? -2.42 7.828 8.812 1 98.5 68 TYR A C 1
ATOM 498 O O . TYR A 1 68 ? -2.234 8.414 7.738 1 98.5 68 TYR A O 1
ATOM 506 N N . GLY A 1 69 ? -3.471 7.105 9.023 1 98.12 69 GLY A N 1
ATOM 507 C CA . GLY A 1 69 ? -4.586 7.031 8.094 1 98.12 69 GLY A CA 1
ATOM 508 C C . GLY A 1 69 ? -5.785 7.852 8.539 1 98.12 69 GLY A C 1
ATOM 509 O O . GLY A 1 69 ? -6.285 7.68 9.648 1 98.12 69 GLY A O 1
ATOM 510 N N . PHE A 1 70 ? -6.242 8.68 7.66 1 98.62 70 PHE A N 1
ATOM 511 C CA . PHE A 1 70 ? -7.375 9.555 7.922 1 98.62 70 PHE A CA 1
ATOM 512 C C . PHE A 1 70 ? -8.594 9.117 7.113 1 98.62 70 PHE A C 1
ATOM 514 O O . PHE A 1 70 ? -8.469 8.742 5.945 1 98.62 70 PHE A O 1
ATOM 521 N N . ARG A 1 71 ? -9.68 9.188 7.699 1 98.25 71 ARG A N 1
ATOM 522 C CA . ARG A 1 71 ? -10.945 9.031 6.992 1 98.25 71 ARG A CA 1
ATOM 523 C C . ARG A 1 71 ? -11.781 10.297 7.078 1 98.25 71 ARG A C 1
ATOM 525 O O . ARG A 1 71 ? -12.148 10.734 8.172 1 98.25 71 ARG A O 1
ATOM 532 N N . GLU A 1 72 ? -12.016 10.844 5.945 1 98.06 72 GLU A N 1
ATOM 533 C CA . GLU A 1 72 ? -12.875 12.023 5.832 1 98.06 72 GLU A CA 1
ATOM 534 C C . GLU A 1 72 ? -14.352 11.625 5.812 1 98.06 72 GLU A C 1
ATOM 536 O O . GLU A 1 72 ? -14.688 10.477 5.512 1 98.06 72 GLU A O 1
ATOM 541 N N . LYS A 1 73 ? -15.258 12.531 6.148 1 96.12 73 LYS A N 1
ATOM 542 C CA . LYS A 1 73 ? -16.688 12.258 6.305 1 96.12 73 LYS A CA 1
ATOM 543 C C . LYS A 1 73 ? -17.281 11.672 5.023 1 96.12 73 LYS A C 1
ATOM 545 O O . LYS A 1 73 ? -18.219 10.883 5.074 1 96.12 73 LYS A O 1
ATOM 550 N N . SER A 1 74 ? -16.766 12.039 3.912 1 95.75 74 SER A N 1
ATOM 551 C CA . SER A 1 74 ? -17.281 11.562 2.631 1 95.75 74 SER A CA 1
ATOM 552 C C . SER A 1 74 ? -16.875 10.109 2.383 1 95.75 74 SER A C 1
ATOM 554 O O . SER A 1 74 ? -17.391 9.469 1.467 1 95.75 74 SER A O 1
ATOM 556 N N . GLY A 1 75 ? -15.883 9.57 3.162 1 95.75 75 GLY A N 1
ATOM 557 C CA . GLY A 1 75 ? -15.391 8.219 2.971 1 95.75 75 GLY A CA 1
ATOM 558 C C . GLY A 1 75 ? -14.008 8.172 2.346 1 95.75 75 GLY A C 1
ATOM 559 O O . GLY A 1 75 ? -13.383 7.113 2.291 1 95.75 75 GLY A O 1
ATOM 560 N N . VAL A 1 76 ? -13.539 9.336 1.923 1 97.44 76 VAL A N 1
ATOM 561 C CA . VAL A 1 76 ? -12.188 9.422 1.379 1 97.44 76 VAL A CA 1
ATOM 562 C C . VAL A 1 76 ? -11.172 9.117 2.475 1 97.44 76 VAL A C 1
ATOM 564 O O . VAL A 1 76 ? -11.297 9.609 3.6 1 97.44 76 VAL A O 1
ATOM 567 N N . GLU A 1 77 ? -10.211 8.281 2.162 1 97.62 77 GLU A N 1
ATOM 568 C CA . GLU A 1 77 ? -9.148 7.957 3.104 1 97.62 77 GLU A CA 1
ATOM 569 C C . GLU A 1 77 ? -7.789 8.406 2.574 1 97.62 77 GLU A C 1
ATOM 571 O O . GLU A 1 77 ? -7.492 8.242 1.39 1 97.62 77 GLU A O 1
ATOM 576 N N . VAL A 1 78 ? -7.023 8.977 3.461 1 98.69 78 VAL A N 1
ATOM 577 C CA . VAL A 1 78 ? -5.699 9.5 3.133 1 98.69 78 VAL A CA 1
ATOM 578 C C . VAL A 1 78 ? -4.668 8.938 4.105 1 98.69 78 VAL A C 1
ATOM 580 O O . VAL A 1 78 ? -4.918 8.859 5.312 1 98.69 78 VAL A O 1
ATOM 583 N N . LEU A 1 79 ? -3.512 8.539 3.604 1 98.69 79 LEU A N 1
ATOM 584 C CA . LEU A 1 79 ? -2.393 8.039 4.395 1 98.69 79 LEU A CA 1
ATOM 585 C C . LEU A 1 79 ? -1.213 9 4.34 1 98.69 79 LEU A C 1
ATOM 587 O O . LEU A 1 79 ? -0.838 9.469 3.264 1 98.69 79 LEU A O 1
ATOM 591 N N . VAL A 1 80 ? -0.782 9.391 5.465 1 98.94 80 VAL A N 1
ATOM 592 C CA . VAL A 1 80 ? 0.496 10.086 5.59 1 98.94 80 VAL A CA 1
ATOM 593 C C . VAL A 1 80 ? 1.56 9.117 6.105 1 98.94 80 VAL A C 1
ATOM 595 O O . VAL A 1 80 ? 1.492 8.664 7.25 1 98.94 80 VAL A O 1
ATOM 598 N N . HIS A 1 81 ? 2.504 8.75 5.312 1 98.75 81 HIS A N 1
ATOM 599 C CA . HIS A 1 81 ? 3.594 7.832 5.637 1 98.75 81 HIS A CA 1
ATOM 600 C C . HIS A 1 81 ? 4.914 8.578 5.789 1 98.75 81 HIS A C 1
ATOM 602 O O . HIS A 1 81 ? 5.566 8.906 4.797 1 98.75 81 HIS A O 1
ATOM 608 N N . ILE A 1 82 ? 5.379 8.836 7.027 1 98.88 82 ILE A N 1
ATOM 609 C CA . ILE A 1 82 ? 6.477 9.758 7.301 1 98.88 82 ILE A CA 1
ATOM 610 C C . ILE A 1 82 ? 7.812 9.055 7.059 1 98.88 82 ILE A C 1
ATOM 612 O O . ILE A 1 82 ? 8.25 8.242 7.875 1 98.88 82 ILE A O 1
ATOM 616 N N . GLY A 1 83 ? 8.445 9.375 5.941 1 98.56 83 GLY A N 1
ATOM 617 C CA . GLY A 1 83 ? 9.727 8.781 5.57 1 98.56 83 GLY A CA 1
ATOM 618 C C . GLY A 1 83 ? 9.594 7.371 5.031 1 98.56 83 GLY A C 1
ATOM 619 O O . GLY A 1 83 ? 8.492 6.828 4.957 1 98.56 83 GLY A O 1
ATOM 620 N N . LEU A 1 84 ? 10.727 6.898 4.574 1 98.25 84 LEU A N 1
ATOM 621 C CA . LEU A 1 84 ? 10.828 5.52 4.109 1 98.25 84 LEU A CA 1
ATOM 622 C C . LEU A 1 84 ? 11.68 4.684 5.059 1 98.25 84 LEU A C 1
ATOM 624 O O . LEU A 1 84 ? 12.719 5.145 5.535 1 98.25 84 LEU A O 1
ATOM 628 N N . ASP A 1 85 ? 11.172 3.453 5.363 1 97.25 85 ASP A N 1
ATOM 629 C CA . ASP A 1 85 ? 11.805 2.49 6.254 1 97.25 85 ASP A CA 1
ATOM 630 C C . ASP A 1 85 ? 11.836 3.006 7.691 1 97.25 85 ASP A C 1
ATOM 632 O O . ASP A 1 85 ? 12.641 2.551 8.508 1 97.25 85 ASP A O 1
ATOM 636 N N . THR A 1 86 ? 10.938 3.93 7.969 1 98.25 86 THR A N 1
ATOM 637 C CA . THR A 1 86 ? 10.93 4.5 9.312 1 98.25 86 THR A CA 1
ATOM 638 C C . THR A 1 86 ? 10.266 3.549 10.297 1 98.25 86 THR A C 1
ATOM 640 O O . THR A 1 86 ? 10.461 3.668 11.508 1 98.25 86 THR A O 1
ATOM 643 N N . VAL A 1 87 ? 9.531 2.607 9.789 1 97.25 87 VAL A N 1
ATOM 644 C CA . VAL A 1 87 ? 8.953 1.561 10.625 1 97.25 87 VAL A CA 1
ATOM 645 C C . VAL A 1 87 ? 10.062 0.852 11.398 1 97.25 87 VAL A C 1
ATOM 647 O O . VAL A 1 87 ? 9.852 0.39 12.523 1 97.25 87 VAL A O 1
ATOM 650 N N . ASN A 1 88 ? 11.25 0.811 10.883 1 95.88 88 ASN A N 1
ATOM 651 C CA . ASN A 1 88 ? 12.367 0.056 11.445 1 95.88 88 ASN A CA 1
ATOM 652 C C . ASN A 1 88 ? 12.953 0.75 12.672 1 95.88 88 ASN A C 1
ATOM 654 O O . ASN A 1 88 ? 13.734 0.155 13.414 1 95.88 88 ASN A O 1
ATOM 658 N N . LEU A 1 89 ? 12.594 2.02 12.93 1 97.94 89 LEU A N 1
ATOM 659 C CA . LEU A 1 89 ? 13.094 2.771 14.078 1 97.94 89 LEU A CA 1
ATOM 660 C C . LEU A 1 89 ? 12.266 2.467 15.32 1 97.94 89 LEU A C 1
ATOM 662 O O . LEU A 1 89 ? 12.586 2.945 16.422 1 97.94 89 LEU A O 1
AT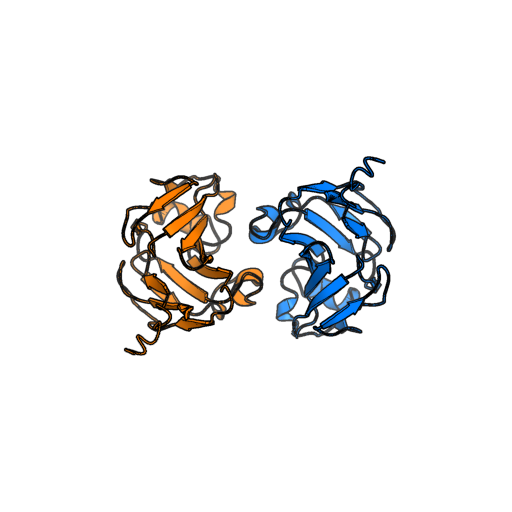OM 666 N N . ASP A 1 90 ? 11.188 1.77 15.164 1 96.88 90 ASP A N 1
ATOM 667 C CA . ASP A 1 90 ? 10.344 1.322 16.266 1 96.88 90 ASP A CA 1
ATOM 668 C C . ASP A 1 90 ? 9.867 2.504 17.109 1 96.88 90 ASP A C 1
ATOM 670 O O . ASP A 1 90 ? 9.891 2.447 18.344 1 96.88 90 ASP A O 1
ATOM 674 N N . GLY A 1 91 ? 9.648 3.594 16.531 1 98.38 91 GLY A N 1
ATOM 675 C CA . GLY A 1 91 ? 9.062 4.742 17.203 1 98.38 91 GLY A CA 1
ATOM 676 C C . GLY A 1 91 ? 10.102 5.719 17.734 1 98.38 91 GLY A C 1
ATOM 677 O O . GLY A 1 91 ? 9.758 6.801 18.203 1 98.38 91 GLY A O 1
ATOM 678 N N . GLU A 1 92 ? 11.375 5.312 17.656 1 98.56 92 GLU A N 1
ATOM 679 C CA . GLU A 1 92 ? 12.406 6.238 18.094 1 98.56 92 GLU A CA 1
ATOM 680 C C . GLU A 1 92 ? 12.445 7.488 17.219 1 98.56 92 GLU A C 1
ATOM 682 O O . GLU A 1 92 ? 12.43 7.395 16 1 98.56 92 GLU A O 1
ATOM 687 N N . GLY A 1 93 ? 12.391 8.641 17.891 1 98.81 93 GLY A N 1
ATOM 688 C CA . GLY A 1 93 ? 12.414 9.906 17.172 1 98.81 93 GLY A CA 1
ATOM 689 C C . GLY A 1 93 ? 11.031 10.445 16.859 1 98.81 93 GLY A C 1
ATOM 690 O O . GLY A 1 93 ? 10.898 11.523 16.281 1 98.81 93 GLY A O 1
ATOM 691 N N . PHE A 1 94 ? 10.047 9.727 17.25 1 98.88 94 PHE A N 1
ATOM 692 C CA . PHE A 1 94 ? 8.664 10.117 16.984 1 98.88 94 PHE A CA 1
ATOM 693 C C . PHE A 1 94 ? 7.914 10.32 18.297 1 98.88 94 PHE A C 1
ATOM 695 O O . PHE A 1 94 ? 7.961 9.469 19.188 1 98.88 94 PHE A O 1
ATOM 702 N N . GLU A 1 95 ? 7.266 11.453 18.422 1 98.75 95 GLU A N 1
ATOM 703 C CA . GLU A 1 95 ? 6.34 11.734 19.5 1 98.75 95 GLU A CA 1
ATOM 704 C C . GLU A 1 95 ? 4.945 12.047 18.984 1 98.75 95 GLU A C 1
ATOM 706 O O . GLU A 1 95 ? 4.695 13.156 18.484 1 98.75 95 GLU A O 1
ATOM 711 N N . SER A 1 96 ? 4.066 11.078 19.047 1 98.69 96 SER A N 1
ATOM 712 C CA . SER A 1 96 ? 2.709 11.258 18.531 1 98.69 96 SER A CA 1
ATOM 713 C C . SER A 1 96 ? 1.799 11.875 19.594 1 98.69 96 SER A C 1
ATOM 715 O O . SER A 1 96 ? 1.897 11.539 20.781 1 98.69 96 SER A O 1
ATOM 717 N N . PHE A 1 97 ? 0.861 12.695 19.156 1 98.75 97 PHE A N 1
ATOM 718 C CA . PHE A 1 97 ? -0.081 13.375 20.031 1 98.75 97 PHE A CA 1
ATOM 719 C C . PHE A 1 97 ? -1.503 12.883 19.781 1 98.75 97 PHE A C 1
ATOM 721 O O . PHE A 1 97 ? -2.459 13.43 20.344 1 98.75 97 PHE A O 1
ATOM 728 N N . VAL A 1 98 ? -1.643 11.875 18.938 1 98.75 98 VAL A N 1
ATOM 729 C CA . VAL A 1 98 ? -2.959 11.375 18.547 1 98.75 98 VAL A CA 1
ATOM 730 C C . VAL A 1 98 ? -2.969 9.844 18.609 1 98.75 98 VAL A C 1
ATOM 732 O O . VAL A 1 98 ? -1.911 9.219 18.672 1 98.75 98 VAL A O 1
ATOM 735 N N . LYS A 1 99 ? -4.137 9.289 18.625 1 98.25 99 LYS A N 1
ATOM 736 C CA . LYS A 1 99 ? -4.324 7.84 18.609 1 98.25 99 LYS A CA 1
ATOM 737 C C . LYS A 1 99 ? -5.449 7.441 17.656 1 98.25 99 LYS A C 1
ATOM 739 O O . LYS A 1 99 ? -6.242 8.289 17.234 1 98.25 99 LYS A O 1
ATOM 744 N N . GLN A 1 100 ? -5.434 6.199 17.312 1 97.69 100 GLN A N 1
ATOM 745 C CA . GLN A 1 100 ? -6.492 5.668 16.453 1 97.69 100 GLN A CA 1
ATOM 746 C C . GLN A 1 100 ? -7.871 5.969 17.031 1 97.69 100 GLN A C 1
ATOM 748 O O . GLN A 1 100 ? -8.086 5.832 18.25 1 97.69 100 GLN A O 1
ATOM 753 N N . GLY A 1 101 ? -8.75 6.402 16.156 1 98.25 101 GLY A N 1
ATOM 754 C CA . GLY A 1 101 ? -10.117 6.695 16.562 1 98.25 101 GLY A CA 1
ATOM 755 C C . GLY A 1 101 ? -10.336 8.156 16.891 1 98.25 101 GLY A C 1
ATOM 756 O O . GLY A 1 101 ? -11.484 8.617 16.969 1 98.25 101 GLY A O 1
ATOM 757 N N . ASP A 1 102 ? -9.297 8.945 17.125 1 98.69 102 ASP A N 1
ATOM 758 C CA . ASP A 1 102 ? -9.43 10.367 17.406 1 98.69 102 ASP A CA 1
ATOM 759 C C . ASP A 1 102 ? -10.086 11.102 16.234 1 98.69 102 ASP A C 1
ATOM 761 O O . ASP A 1 102 ? -9.797 10.812 15.07 1 98.69 102 ASP A O 1
ATOM 765 N N . LYS A 1 103 ? -10.977 11.977 16.516 1 98.75 103 LYS A N 1
ATOM 766 C CA . LYS A 1 103 ? -11.406 12.984 15.555 1 98.75 103 LYS A CA 1
ATOM 767 C C . LYS A 1 103 ? -10.461 14.18 15.547 1 98.75 103 LYS A C 1
ATOM 769 O O . LYS A 1 103 ? -10.078 14.688 16.609 1 98.75 103 LYS A O 1
ATOM 774 N N . VAL A 1 104 ? -10.047 14.586 14.414 1 98.81 104 VAL A N 1
ATOM 775 C CA . VAL A 1 104 ? -9.094 15.688 14.32 1 98.81 104 VAL A CA 1
ATOM 776 C C . VAL A 1 104 ? -9.609 16.734 13.328 1 98.81 104 VAL A C 1
ATOM 778 O O . VAL A 1 104 ? -10.383 16.406 12.422 1 98.81 104 VAL A O 1
ATOM 781 N N . SER A 1 105 ? -9.188 17.953 13.531 1 98.69 105 SER A N 1
ATOM 782 C CA . SER A 1 105 ? -9.336 19.031 12.562 1 98.69 105 SER A CA 1
ATOM 783 C C . SER A 1 105 ? -8.047 19.266 11.781 1 98.69 105 SER A C 1
ATOM 785 O O . SER A 1 105 ? -6.965 18.906 12.242 1 98.69 105 SER A O 1
ATOM 787 N N . GLN A 1 106 ? -8.227 19.844 10.641 1 98.62 106 GLN A N 1
ATOM 788 C CA . GLN A 1 106 ? -7.043 20.266 9.906 1 98.62 106 GLN A CA 1
ATOM 789 C C . GLN A 1 106 ? -6.16 21.172 10.766 1 98.62 106 GLN A C 1
ATOM 791 O O . GLN A 1 106 ? -6.652 22.094 11.406 1 98.62 106 GLN A O 1
ATOM 796 N N . GLY A 1 107 ? -4.891 20.859 10.867 1 98.81 107 GLY A N 1
ATOM 797 C CA . GLY A 1 107 ? -3.955 21.703 11.586 1 98.81 107 GLY A CA 1
ATOM 798 C C . GLY A 1 107 ? -3.719 21.266 13.016 1 98.81 107 GLY A C 1
ATOM 799 O O . GLY A 1 107 ? -2.807 21.766 13.68 1 98.81 107 GLY A O 1
ATOM 800 N N . ASP A 1 108 ? -4.523 20.344 13.492 1 98.88 108 ASP A N 1
ATOM 801 C CA . ASP A 1 108 ? -4.285 19.828 14.836 1 98.88 108 ASP A CA 1
ATOM 802 C C . ASP A 1 108 ? -2.896 19.203 14.945 1 98.88 108 ASP A C 1
ATOM 804 O O . ASP A 1 108 ? -2.447 18.516 14.031 1 98.88 108 ASP A O 1
ATOM 808 N N . PRO A 1 109 ? -2.189 19.406 16.125 1 98.81 109 PRO A N 1
ATOM 809 C CA . PRO A 1 109 ? -0.915 18.719 16.312 1 98.81 109 PRO A CA 1
ATOM 810 C C . PRO A 1 109 ? -1.045 17.203 16.188 1 98.81 109 PRO A C 1
ATOM 812 O O . PRO A 1 109 ? -1.977 16.609 16.734 1 98.81 109 PRO A O 1
ATOM 815 N N . MET A 1 110 ? -0.12 16.609 15.453 1 98.81 110 MET A N 1
ATOM 816 C CA . MET A 1 110 ? -0.228 15.188 15.164 1 98.81 110 MET A CA 1
ATOM 817 C C . MET A 1 110 ? 0.997 14.438 15.68 1 98.81 110 MET A C 1
ATOM 819 O O . MET A 1 110 ? 0.877 13.547 16.531 1 98.81 110 MET A O 1
ATOM 823 N N . VAL A 1 111 ? 2.162 14.805 15.234 1 98.88 111 VAL A N 1
ATOM 824 C CA . VAL A 1 111 ? 3.387 14.109 15.617 1 98.88 111 VAL A CA 1
ATOM 825 C C . VAL A 1 111 ? 4.582 15.047 15.453 1 98.88 111 VAL A C 1
ATOM 827 O O . VAL A 1 111 ? 4.641 15.82 14.5 1 98.88 111 VAL A O 1
ATOM 830 N N . LYS A 1 112 ? 5.457 15 16.391 1 98.88 112 LYS A N 1
ATOM 831 C CA . LYS A 1 112 ? 6.77 15.633 16.281 1 98.88 112 LYS A CA 1
ATOM 832 C C . LYS A 1 112 ? 7.848 14.609 15.938 1 98.88 112 LYS A C 1
ATOM 834 O O . LYS A 1 112 ? 7.973 13.578 16.609 1 98.88 112 LYS A O 1
ATOM 839 N N . VAL A 1 113 ? 8.609 14.898 14.883 1 98.94 113 VAL A N 1
ATOM 840 C CA . VAL A 1 113 ? 9.672 14.016 14.422 1 98.94 113 VAL A CA 1
ATOM 841 C C . VAL A 1 113 ? 11.031 14.695 14.609 1 98.94 113 VAL A C 1
ATOM 843 O O . VAL A 1 113 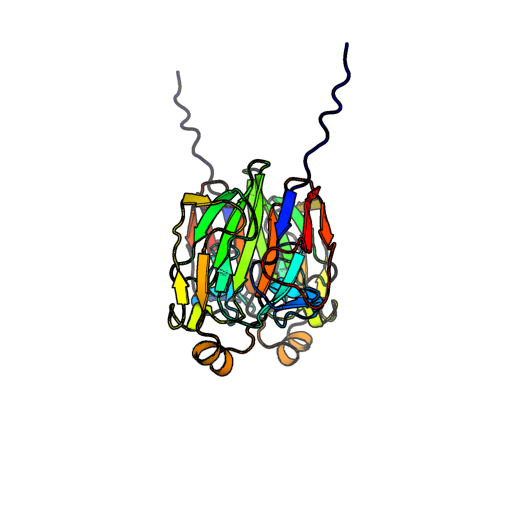? 11.234 15.82 14.141 1 98.94 113 VAL A O 1
ATOM 846 N N . ASP A 1 114 ? 11.898 14.016 15.289 1 98.88 114 ASP A N 1
ATOM 847 C CA . ASP A 1 114 ? 13.273 14.477 15.383 1 98.88 114 ASP A CA 1
ATOM 848 C C . ASP A 1 114 ? 14.047 14.164 14.102 1 98.88 114 ASP A C 1
ATOM 850 O O . ASP A 1 114 ? 14.766 13.164 14.039 1 98.88 114 ASP A O 1
ATOM 854 N N . LEU A 1 115 ? 13.969 15.055 13.156 1 98.69 115 LEU A N 1
ATOM 855 C CA . LEU A 1 115 ? 14.539 14.789 11.836 1 98.69 115 LEU A CA 1
ATOM 856 C C . LEU A 1 115 ? 16.047 14.656 11.914 1 98.69 115 LEU A C 1
ATOM 858 O O . LEU A 1 115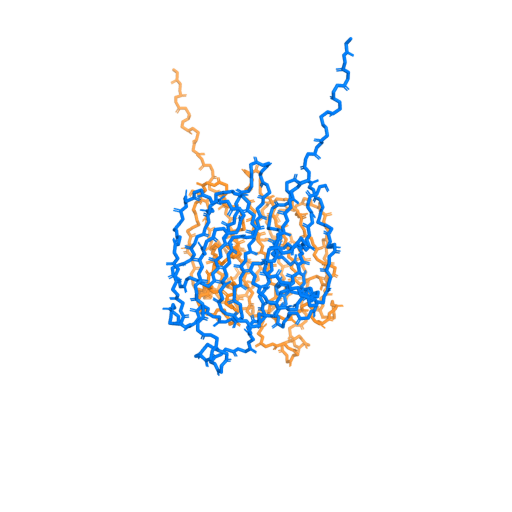 ? 16.656 13.891 11.156 1 98.69 115 LEU A O 1
ATOM 862 N N . LYS A 1 116 ? 16.688 15.422 12.805 1 98.31 116 LYS A N 1
ATOM 863 C CA . LYS A 1 116 ? 18.125 15.305 12.977 1 98.31 116 LYS A CA 1
ATOM 864 C C . LYS A 1 116 ? 18.516 13.883 13.383 1 98.31 116 LYS A C 1
ATOM 866 O O . LYS A 1 116 ? 19.547 13.359 12.938 1 98.31 116 LYS A O 1
ATOM 871 N N . PHE A 1 117 ? 17.703 13.305 14.219 1 98.69 117 PHE A N 1
ATOM 872 C CA . PHE A 1 117 ? 17.922 11.938 14.688 1 98.69 117 PHE A CA 1
ATOM 873 C C . PHE A 1 117 ? 17.547 10.922 13.617 1 98.69 117 PHE A C 1
ATOM 875 O O . PHE A 1 117 ? 18.281 9.961 13.383 1 98.69 117 PHE A O 1
ATOM 882 N N . VAL A 1 118 ? 16.469 11.094 12.859 1 98.69 118 VAL A N 1
ATOM 883 C CA . VAL A 1 118 ? 15.836 10.102 12 1 98.69 118 VAL A CA 1
ATOM 884 C C . VAL A 1 118 ? 16.531 10.07 10.641 1 98.69 118 VAL A C 1
ATOM 886 O O . VAL A 1 118 ? 16.812 9 10.102 1 98.69 118 VAL A O 1
ATOM 889 N N . LYS A 1 119 ? 16.844 11.203 10.109 1 98.12 119 LYS A N 1
ATOM 890 C CA . LYS A 1 119 ? 17.297 11.359 8.719 1 98.12 119 LYS A CA 1
ATOM 891 C C . LYS A 1 119 ? 18.5 10.477 8.43 1 98.12 119 LYS A C 1
ATOM 893 O O . LYS A 1 119 ? 18.531 9.766 7.43 1 98.12 119 LYS A O 1
ATOM 898 N N . PRO A 1 120 ? 19.547 10.477 9.336 1 98.31 120 PRO A N 1
ATOM 899 C CA . PRO A 1 120 ? 20.719 9.68 9.016 1 98.31 120 PRO A CA 1
ATOM 900 C C . PRO A 1 120 ? 20.484 8.18 9.172 1 98.31 120 PRO A C 1
ATOM 902 O O . PRO A 1 120 ? 21.328 7.367 8.781 1 98.31 120 PRO A O 1
ATOM 905 N N . LYS A 1 121 ? 19.344 7.727 9.68 1 98.38 121 LYS A N 1
ATOM 906 C CA . LYS A 1 121 ? 19.109 6.324 10.031 1 98.38 121 LYS A CA 1
ATOM 907 C C . LYS A 1 121 ? 18.203 5.648 9.008 1 98.38 121 LYS A C 1
ATOM 909 O O . LYS A 1 121 ? 17.969 4.438 9.078 1 98.38 121 LYS A O 1
ATOM 914 N N . VAL A 1 122 ? 17.672 6.355 8.094 1 98.44 122 VAL A N 1
ATOM 915 C CA . VAL A 1 122 ? 16.719 5.82 7.121 1 98.44 122 VAL A CA 1
ATOM 916 C C . VAL A 1 122 ? 17.109 6.262 5.715 1 98.44 122 VAL A C 1
ATOM 918 O O . VAL A 1 122 ? 17.828 7.25 5.547 1 98.44 122 VAL A O 1
ATOM 921 N N . PRO A 1 123 ? 16.594 5.559 4.645 1 97.56 123 PRO A N 1
ATOM 922 C CA . PRO A 1 123 ? 17.016 5.934 3.289 1 97.56 123 PRO A CA 1
ATOM 923 C C . PRO A 1 123 ? 16.422 7.273 2.848 1 97.56 123 PRO A C 1
ATOM 925 O O . PRO A 1 123 ? 17 7.938 1.974 1 97.56 123 PRO A O 1
ATOM 928 N N . SER A 1 124 ? 15.289 7.68 3.41 1 98.44 124 SER A N 1
ATOM 929 C CA . SER A 1 124 ? 14.656 8.922 2.967 1 98.44 124 SER A CA 1
ATOM 930 C C . SER A 1 124 ? 13.641 9.414 3.986 1 98.44 124 SER A C 1
ATOM 932 O O . SER A 1 124 ? 12.93 8.617 4.602 1 98.44 124 SER A O 1
ATOM 934 N N . ILE A 1 125 ? 13.508 10.75 4.168 1 98.69 125 ILE A N 1
ATOM 935 C CA . ILE A 1 125 ? 12.477 11.344 5.012 1 98.69 125 ILE A CA 1
ATOM 936 C C . ILE A 1 125 ? 11.305 11.805 4.145 1 98.69 125 ILE A C 1
ATOM 938 O O . ILE A 1 125 ? 10.297 12.297 4.664 1 98.69 125 ILE A O 1
ATOM 942 N N . THR A 1 126 ? 11.445 11.578 2.787 1 98.88 126 THR A N 1
ATOM 943 C CA . THR A 1 126 ? 10.336 11.906 1.899 1 98.88 126 THR A CA 1
ATOM 944 C C . THR A 1 126 ? 9.047 11.227 2.365 1 98.88 126 THR A C 1
ATOM 946 O O . THR A 1 126 ? 9.047 10.031 2.648 1 98.88 126 THR A O 1
ATOM 949 N N . THR A 1 127 ? 8.023 11.953 2.486 1 98.88 127 THR A N 1
ATOM 950 C CA . THR A 1 127 ? 6.789 11.547 3.152 1 98.88 127 THR A CA 1
ATOM 951 C C . THR A 1 127 ? 5.633 11.477 2.158 1 98.88 127 THR A C 1
ATOM 953 O O . THR A 1 127 ? 5.094 12.508 1.75 1 98.88 127 THR A O 1
ATOM 956 N N . PRO A 1 128 ? 5.266 10.297 1.753 1 98.88 128 PRO A N 1
ATOM 957 C CA . PRO A 1 128 ? 4.102 10.141 0.877 1 98.88 128 PRO A CA 1
ATOM 958 C C . PRO A 1 128 ? 2.795 10.539 1.559 1 98.88 128 PRO A C 1
ATOM 960 O O . PRO A 1 128 ? 2.602 10.258 2.744 1 98.88 128 PRO A O 1
ATOM 963 N N . ILE A 1 129 ? 1.938 11.203 0.871 1 98.94 129 ILE A N 1
ATOM 964 C CA . ILE A 1 129 ? 0.551 11.516 1.199 1 98.94 129 ILE A CA 1
ATOM 965 C C . ILE A 1 129 ? -0.37 10.969 0.11 1 98.94 129 ILE A C 1
ATOM 967 O O . ILE A 1 129 ? -0.455 11.531 -0.982 1 98.94 129 ILE A O 1
ATOM 971 N N . ILE A 1 130 ? -1.059 9.859 0.445 1 98.56 130 ILE A N 1
ATOM 972 C CA . ILE A 1 130 ? -1.716 9.039 -0.566 1 98.56 130 ILE A CA 1
ATOM 973 C C . ILE A 1 130 ? -3.211 8.945 -0.265 1 98.56 130 ILE A C 1
ATOM 975 O O . ILE A 1 130 ? -3.607 8.773 0.889 1 98.56 130 ILE A O 1
ATOM 979 N N . VAL A 1 131 ? -4.016 9.07 -1.354 1 98.25 131 VAL A N 1
ATOM 980 C CA . VAL A 1 131 ? -5.43 8.742 -1.239 1 98.25 131 VAL A CA 1
ATOM 981 C C . VAL A 1 131 ? -5.629 7.238 -1.388 1 98.25 131 VAL A C 1
ATOM 983 O O . VAL A 1 131 ? -5.672 6.719 -2.506 1 98.25 131 VAL A O 1
ATOM 986 N N . THR A 1 132 ? -5.805 6.555 -0.278 1 96 132 THR A N 1
ATOM 987 C CA . THR A 1 132 ? -5.859 5.098 -0.283 1 96 132 THR A CA 1
ATOM 988 C C . THR A 1 132 ? -7.254 4.605 -0.658 1 96 132 THR A C 1
ATOM 990 O O . THR A 1 132 ? -7.414 3.482 -1.138 1 96 132 THR A O 1
ATOM 993 N N . ASN A 1 133 ? -8.258 5.379 -0.434 1 93.25 133 ASN A N 1
ATOM 994 C CA . ASN A 1 133 ? -9.625 5.168 -0.881 1 93.25 133 ASN A CA 1
ATOM 995 C C . ASN A 1 133 ? -10.242 6.449 -1.427 1 93.25 133 ASN A C 1
ATOM 997 O O . ASN A 1 133 ? -10.664 7.316 -0.658 1 93.25 133 ASN A O 1
ATOM 1001 N N . PRO A 1 134 ? -10.312 6.555 -2.723 1 93.31 134 PRO A N 1
ATOM 1002 C CA . PRO A 1 134 ? -10.859 7.785 -3.303 1 93.31 134 PRO A CA 1
ATOM 1003 C C . PRO A 1 134 ? -12.383 7.836 -3.258 1 93.31 134 PRO A C 1
ATOM 1005 O O . PRO A 1 134 ? -12.977 8.898 -3.473 1 93.31 134 PRO A O 1
ATOM 1008 N N . ASN A 1 135 ? -13.008 6.75 -2.951 1 92.62 135 ASN A N 1
ATOM 1009 C CA . ASN A 1 135 ? -14.461 6.691 -2.9 1 92.62 135 ASN A CA 1
ATOM 1010 C C . ASN A 1 135 ? -15.086 7.27 -4.168 1 92.62 135 ASN A C 1
ATOM 1012 O O . ASN A 1 135 ? -15.984 8.109 -4.094 1 92.62 135 ASN A O 1
ATOM 1016 N N . GLY A 1 136 ? -14.516 6.832 -5.344 1 91.81 136 GLY A N 1
ATOM 1017 C CA . GLY A 1 136 ? -15.062 7.207 -6.641 1 91.81 136 GLY A CA 1
ATOM 1018 C C . GLY A 1 136 ? -14.625 8.594 -7.09 1 91.81 136 GLY A C 1
ATOM 1019 O O . GLY A 1 136 ? -15.117 9.109 -8.094 1 91.81 136 GLY A O 1
ATOM 1020 N N . LYS A 1 137 ? -13.711 9.219 -6.398 1 94.44 137 LYS A N 1
ATOM 1021 C CA . LYS A 1 137 ? -13.242 10.57 -6.684 1 94.44 137 LYS A CA 1
ATOM 1022 C C . LYS A 1 137 ? -11.82 10.562 -7.227 1 94.44 137 LYS A C 1
ATOM 1024 O O . LYS A 1 137 ? -11.195 9.5 -7.328 1 94.44 137 LYS A O 1
ATOM 1029 N N . GLU A 1 138 ? -11.398 11.719 -7.66 1 96.19 138 GLU A N 1
ATOM 1030 C CA . GLU A 1 138 ? -10.047 11.867 -8.195 1 96.19 138 GLU A CA 1
ATOM 1031 C C . GLU A 1 138 ? -9.258 12.93 -7.441 1 96.19 138 GLU A C 1
ATOM 1033 O O . GLU A 1 138 ? -9.812 13.969 -7.062 1 96.19 138 GLU A O 1
ATOM 1038 N N . ILE A 1 139 ? -7.996 12.68 -7.297 1 98.12 139 ILE A N 1
ATOM 1039 C CA . ILE A 1 139 ? -7.133 13.648 -6.633 1 98.12 139 ILE A CA 1
ATOM 1040 C C . ILE A 1 139 ? -6.605 14.656 -7.656 1 98.12 139 ILE A C 1
ATOM 1042 O O . ILE A 1 139 ? -6.277 14.281 -8.789 1 98.12 139 ILE A O 1
ATOM 1046 N N . THR A 1 140 ? -6.586 15.867 -7.285 1 98.44 140 THR A N 1
ATOM 1047 C CA . THR A 1 140 ? -5.938 16.953 -8.023 1 98.44 140 THR A CA 1
ATOM 1048 C C . THR A 1 140 ? -4.879 17.625 -7.156 1 98.44 140 THR A C 1
ATOM 1050 O O . THR A 1 140 ? -5.184 18.156 -6.082 1 98.44 140 THR A O 1
ATOM 1053 N N . ILE A 1 141 ? -3.637 17.594 -7.598 1 98.62 141 ILE A N 1
ATOM 1054 C CA . ILE A 1 141 ? -2.566 18.297 -6.902 1 98.62 141 ILE A CA 1
ATOM 1055 C C . ILE A 1 141 ? -2.611 19.781 -7.266 1 98.62 141 ILE A C 1
ATOM 1057 O O . ILE A 1 141 ? -2.555 20.141 -8.445 1 98.62 141 ILE A O 1
ATOM 1061 N N . VAL A 1 142 ? -2.686 20.656 -6.273 1 98.38 142 VAL A N 1
ATOM 1062 C CA . VAL A 1 142 ? -2.943 22.047 -6.598 1 98.38 142 VAL A CA 1
ATOM 1063 C C . VAL A 1 142 ? -1.691 22.891 -6.336 1 98.38 142 VAL A C 1
ATOM 1065 O O . VAL A 1 142 ? -1.605 24.047 -6.758 1 98.38 142 VAL A O 1
ATOM 1068 N N . LYS A 1 143 ? -0.75 22.312 -5.57 1 98.44 143 LYS A N 1
ATOM 1069 C CA . LYS A 1 143 ? 0.489 23.047 -5.328 1 98.44 143 LYS A CA 1
ATOM 1070 C C . LYS A 1 143 ? 1.683 22.094 -5.246 1 98.44 143 LYS A C 1
ATOM 1072 O O . LYS A 1 143 ? 1.628 21.078 -4.547 1 98.44 143 LYS A O 1
ATOM 1077 N N . MET A 1 144 ? 2.781 22.406 -5.984 1 98.56 144 MET A N 1
ATOM 1078 C CA . MET A 1 144 ? 4.07 21.719 -5.945 1 98.56 144 MET A CA 1
ATOM 1079 C C . MET A 1 144 ? 5.168 22.641 -5.445 1 98.56 144 MET A C 1
ATOM 1081 O O . MET A 1 144 ? 4.992 23.859 -5.426 1 98.56 144 MET A O 1
ATOM 1085 N N . GLY A 1 145 ? 6.266 22.078 -5.055 1 98.75 145 GLY A N 1
ATOM 1086 C CA . GLY A 1 145 ? 7.375 22.906 -4.59 1 98.75 145 GLY A CA 1
ATOM 1087 C C . GLY A 1 145 ? 7.258 23.281 -3.127 1 98.75 145 GLY A C 1
ATOM 1088 O O . GLY A 1 145 ? 6.676 22.547 -2.33 1 98.75 145 GLY A O 1
ATOM 1089 N N . LYS A 1 146 ? 7.883 24.422 -2.75 1 98.88 146 LYS A N 1
ATOM 1090 C CA . LYS A 1 146 ? 7.969 24.828 -1.35 1 98.88 146 LYS A CA 1
ATOM 1091 C C . LYS A 1 146 ? 6.594 25.188 -0.792 1 98.88 146 LYS A C 1
ATOM 1093 O O . LYS A 1 146 ? 5.824 25.906 -1.434 1 98.88 146 LYS A O 1
ATOM 1098 N N . VAL A 1 147 ? 6.27 24.656 0.369 1 98.94 147 VAL A N 1
ATOM 1099 C CA . VAL A 1 147 ? 5.008 24.953 1.04 1 98.94 147 VAL A CA 1
ATOM 1100 C C . VAL A 1 147 ? 5.25 25.156 2.533 1 98.94 147 VAL A C 1
ATOM 1102 O O . VAL A 1 147 ? 6.254 24.688 3.076 1 98.94 147 VAL A O 1
ATOM 1105 N N . LYS A 1 148 ? 4.352 25.875 3.135 1 98.81 148 LYS A N 1
ATOM 1106 C CA . LYS A 1 148 ? 4.262 25.969 4.59 1 98.81 148 LYS A CA 1
ATOM 1107 C C . LYS A 1 148 ? 3.174 25.047 5.129 1 98.81 148 LYS A C 1
ATOM 1109 O O . LYS A 1 148 ? 2.174 24.797 4.453 1 98.81 148 LYS A O 1
ATOM 1114 N N . LYS A 1 149 ? 3.465 24.625 6.262 1 98.75 149 LYS A N 1
ATOM 1115 C CA . LYS A 1 149 ? 2.451 23.859 6.988 1 98.75 149 LYS A CA 1
ATOM 1116 C C . LYS A 1 149 ? 1.095 24.562 6.93 1 98.75 149 LYS A C 1
ATOM 1118 O O . LYS A 1 149 ? 0.995 25.766 7.191 1 98.75 149 LYS A O 1
ATOM 1123 N N . GLY A 1 150 ? 0.049 23.812 6.48 1 98.75 150 GLY A N 1
ATOM 1124 C CA . GLY A 1 150 ? -1.293 24.359 6.449 1 98.75 150 GLY A CA 1
ATOM 1125 C C . GLY A 1 150 ? -1.68 24.906 5.086 1 98.75 150 GLY A C 1
ATOM 1126 O O . GLY A 1 150 ? -2.824 25.312 4.875 1 98.75 150 GLY A O 1
ATOM 1127 N N . GLU A 1 151 ? -0.765 24.922 4.16 1 98.88 151 GLU A N 1
ATOM 1128 C CA . GLU A 1 151 ? -1.117 25.328 2.803 1 98.88 151 GLU A CA 1
ATOM 1129 C C . GLU A 1 151 ? -1.859 24.219 2.066 1 98.88 151 GLU A C 1
ATOM 1131 O O . GLU A 1 151 ? -1.523 23.047 2.209 1 98.88 151 GLU A O 1
ATOM 1136 N N . LEU A 1 152 ? -2.875 24.625 1.24 1 98.88 152 LEU A N 1
ATOM 1137 C CA . LEU A 1 152 ? -3.598 23.641 0.428 1 98.88 152 LEU A CA 1
ATOM 1138 C C . LEU A 1 152 ? -2.689 23.047 -0.638 1 98.88 152 LEU A C 1
ATOM 1140 O O . LEU A 1 152 ? -2.039 23.781 -1.39 1 98.88 152 LEU A O 1
ATOM 1144 N N . ILE A 1 153 ? -2.646 21.672 -0.701 1 98.94 153 ILE A N 1
ATOM 1145 C CA . ILE A 1 153 ? -1.701 21.078 -1.635 1 98.94 153 ILE A CA 1
ATOM 1146 C C . ILE A 1 153 ? -2.439 20.125 -2.574 1 98.94 153 ILE A C 1
ATOM 1148 O O . ILE A 1 153 ? -1.951 19.812 -3.664 1 98.94 153 ILE A O 1
ATOM 1152 N N . ALA A 1 154 ? -3.637 19.672 -2.197 1 98.88 154 ALA A N 1
ATOM 1153 C CA . ALA A 1 154 ? -4.41 18.781 -3.068 1 98.88 154 ALA A CA 1
ATOM 1154 C C . ALA A 1 154 ? -5.891 18.812 -2.707 1 98.88 154 ALA A C 1
ATOM 1156 O O . ALA A 1 154 ? -6.258 19.234 -1.604 1 98.88 154 ALA A O 1
ATOM 1157 N N . THR A 1 155 ? -6.711 18.453 -3.65 1 98.69 155 THR A N 1
ATOM 1158 C CA . THR A 1 155 ? -8.141 18.234 -3.451 1 98.69 155 THR A CA 1
ATOM 1159 C C . THR A 1 155 ? -8.57 16.891 -4.016 1 98.69 155 THR A C 1
ATOM 1161 O O . THR A 1 155 ? -7.902 16.344 -4.898 1 98.69 155 THR A O 1
ATOM 1164 N N . VAL A 1 156 ? -9.547 16.344 -3.455 1 98.31 156 VAL A N 1
ATOM 1165 C CA . VAL A 1 156 ? -10.156 15.102 -3.939 1 98.31 156 VAL A CA 1
ATOM 1166 C C . VAL A 1 156 ? -11.633 15.336 -4.246 1 98.31 156 VAL A C 1
ATOM 1168 O O . VAL A 1 156 ? -12.398 15.727 -3.363 1 98.31 156 VAL A O 1
ATOM 1171 N N . GLY A 1 157 ? -12.062 15.172 -5.539 1 95.69 157 GLY A N 1
ATOM 1172 C CA . GLY A 1 157 ? -13.438 15.422 -5.941 1 95.69 157 GLY A CA 1
ATOM 1173 C C . GLY A 1 157 ? -13.789 14.797 -7.281 1 95.69 157 GLY A C 1
ATOM 1174 O O . GLY A 1 157 ? -12.898 14.383 -8.031 1 95.69 157 GLY A O 1
ATOM 1175 N N . MET B 1 1 ? -38.281 -25.156 10.711 1 33.53 1 MET B N 1
ATOM 1176 C CA . MET B 1 1 ? -37.625 -23.938 10.266 1 33.53 1 MET B CA 1
ATOM 1177 C C . MET B 1 1 ? -36.125 -24.109 10.219 1 33.53 1 MET B C 1
ATOM 1179 O O . MET B 1 1 ? -35.469 -24.359 11.25 1 33.53 1 MET B O 1
ATOM 1183 N N . GLY B 1 2 ? -35.5 -24.797 9.266 1 40.03 2 GLY B N 1
ATOM 1184 C CA . GLY B 1 2 ? -34.156 -25.359 9.125 1 40.03 2 GLY B CA 1
ATOM 1185 C C . GLY B 1 2 ? -33.062 -24.312 9.148 1 40.03 2 GLY B C 1
ATOM 1186 O O . GLY B 1 2 ? -33.094 -23.344 8.383 1 40.03 2 GLY B O 1
ATOM 1187 N N . LEU B 1 3 ? -32.594 -23.906 10.336 1 36.97 3 LEU B N 1
ATOM 1188 C CA . LEU B 1 3 ? -31.531 -22.922 10.586 1 36.97 3 LEU B CA 1
ATOM 1189 C C . LEU B 1 3 ? -30.328 -23.188 9.688 1 36.97 3 LEU B C 1
ATOM 1191 O O . LEU B 1 3 ? -29.562 -24.109 9.922 1 36.97 3 LEU B O 1
ATOM 1195 N N . PHE B 1 4 ? -30.5 -23.25 8.375 1 42.31 4 PHE B N 1
ATOM 1196 C CA . PHE B 1 4 ? -29.328 -23.297 7.512 1 42.31 4 PHE B CA 1
ATOM 1197 C C . PHE B 1 4 ? -28.297 -22.25 7.93 1 42.31 4 PHE B C 1
ATOM 1199 O O . PHE B 1 4 ? -28.594 -21.062 7.922 1 42.31 4 PHE B O 1
ATOM 1206 N N . SER B 1 5 ? -27.609 -22.469 9.008 1 42.56 5 SER B N 1
ATOM 1207 C CA . SER B 1 5 ? -26.469 -21.625 9.391 1 42.56 5 SER B CA 1
ATOM 1208 C C . SER B 1 5 ? -25.703 -21.141 8.172 1 42.56 5 SER B C 1
ATOM 1210 O O . SER B 1 5 ? -25.281 -21.938 7.328 1 42.56 5 SER B O 1
ATOM 1212 N N . LYS B 1 6 ? -26.141 -20.078 7.602 1 44.22 6 LYS B N 1
ATOM 1213 C CA . LYS B 1 6 ? -25.344 -19.391 6.598 1 44.22 6 LYS B CA 1
ATOM 1214 C C . LYS B 1 6 ? -23.859 -19.578 6.852 1 44.22 6 LYS B C 1
ATOM 1216 O O . LYS B 1 6 ? -23.297 -18.984 7.773 1 44.22 6 LYS B O 1
ATOM 1221 N N . LYS B 1 7 ? -23.297 -20.703 6.898 1 47.16 7 LYS B N 1
ATOM 1222 C CA . LYS B 1 7 ? -21.859 -20.953 7.031 1 47.16 7 LYS B CA 1
ATOM 1223 C C . LYS B 1 7 ? -21.062 -19.969 6.191 1 47.16 7 LYS B C 1
ATOM 1225 O O . LYS B 1 7 ? -21.219 -19.922 4.969 1 47.16 7 LYS B O 1
ATOM 1230 N N . ASN B 1 8 ? -20.828 -18.859 6.715 1 61.06 8 ASN B N 1
ATOM 1231 C CA . ASN B 1 8 ? -19.969 -17.844 6.09 1 61.06 8 ASN B CA 1
ATOM 1232 C C . ASN B 1 8 ? -18.797 -18.484 5.363 1 61.06 8 ASN B C 1
ATOM 1234 O O . ASN B 1 8 ? -17.938 -19.109 5.992 1 61.06 8 ASN B O 1
ATOM 1238 N N . LYS B 1 9 ? -18.906 -18.672 4.035 1 82.19 9 LYS B N 1
ATOM 1239 C CA . LYS B 1 9 ? -17.953 -19.406 3.215 1 82.19 9 LYS B CA 1
ATOM 1240 C C . LYS B 1 9 ? -16.578 -18.734 3.229 1 82.19 9 LYS B C 1
ATOM 1242 O O . LYS B 1 9 ? -16.469 -17.531 3.023 1 82.19 9 LYS B O 1
ATOM 1247 N N . LEU B 1 10 ? -15.602 -19.453 3.744 1 94.56 10 LEU B N 1
ATOM 1248 C CA . LEU B 1 10 ? -14.203 -19.016 3.76 1 94.56 10 LEU B CA 1
ATOM 1249 C C . LEU B 1 10 ? -13.695 -18.766 2.344 1 94.56 10 LEU B C 1
ATOM 1251 O O . LEU B 1 10 ? -14.031 -19.5 1.417 1 94.56 10 LEU B O 1
ATOM 1255 N N . VAL B 1 11 ? -13.086 -17.641 2.174 1 98 11 VAL B N 1
ATOM 1256 C CA . VAL B 1 11 ? -12.328 -17.406 0.946 1 98 11 VAL B CA 1
ATOM 1257 C C . VAL B 1 11 ? -11.008 -18.156 0.999 1 98 11 VAL B C 1
ATOM 1259 O O . VAL B 1 11 ? -10.258 -18.047 1.976 1 98 11 VAL B O 1
ATOM 1262 N N . GLU B 1 12 ? -10.766 -18.891 -0.043 1 98.62 12 GLU B N 1
ATOM 1263 C CA . GLU B 1 12 ? -9.539 -19.688 -0.085 1 98.62 12 GLU B CA 1
ATOM 1264 C C . GLU B 1 12 ? -8.508 -19.062 -1.028 1 98.62 12 GLU B C 1
ATOM 1266 O O . GLU B 1 12 ? -8.859 -18.594 -2.115 1 98.62 12 GLU B O 1
ATOM 1271 N N . ILE B 1 13 ? -7.242 -19.031 -0.577 1 98.88 13 ILE B N 1
ATOM 1272 C CA . ILE B 1 13 ? -6.117 -18.562 -1.372 1 98.88 13 ILE B CA 1
ATOM 1273 C C . ILE B 1 13 ? -5.133 -19.703 -1.608 1 98.88 13 ILE B C 1
ATOM 1275 O O . ILE B 1 13 ? -4.641 -20.312 -0.656 1 98.88 13 ILE B O 1
ATOM 1279 N N . TYR B 1 14 ? -4.887 -19.984 -2.855 1 98.94 14 TYR B N 1
ATOM 1280 C CA . TYR B 1 14 ? -4.004 -21.078 -3.25 1 98.94 14 TYR B CA 1
ATOM 1281 C C . TYR B 1 14 ? -2.674 -20.531 -3.77 1 98.94 14 TYR B C 1
ATOM 1283 O O . TYR B 1 14 ? -2.605 -19.422 -4.277 1 98.94 14 TYR B O 1
ATOM 1291 N N . ALA B 1 15 ? -1.598 -21.328 -3.615 1 98.94 15 ALA B N 1
ATOM 1292 C CA . ALA B 1 15 ? -0.29 -20.922 -4.125 1 98.94 15 ALA B CA 1
ATOM 1293 C C . ALA B 1 15 ? -0.344 -20.656 -5.629 1 98.94 15 ALA B C 1
ATOM 1295 O O . ALA B 1 15 ? -0.733 -21.531 -6.402 1 98.94 15 ALA B O 1
ATOM 1296 N N . PRO B 1 16 ? 0.04 -19.547 -6.02 1 98.94 16 PRO B N 1
ATOM 1297 C CA . PRO B 1 16 ? -0.043 -19.234 -7.449 1 98.94 16 PRO B CA 1
ATOM 1298 C C . PRO B 1 16 ? 1.122 -19.812 -8.25 1 98.94 16 PRO B C 1
ATOM 1300 O O . PRO B 1 16 ? 1.11 -19.766 -9.484 1 98.94 16 PRO B O 1
ATOM 1303 N N . VAL B 1 17 ? 2.113 -20.312 -7.574 1 98.94 17 VAL B N 1
ATOM 1304 C CA . VAL B 1 17 ? 3.328 -20.812 -8.211 1 98.94 17 VAL B CA 1
ATOM 1305 C C . VAL B 1 17 ? 4.02 -21.812 -7.289 1 98.94 17 VAL B C 1
ATOM 1307 O O . VAL B 1 17 ? 3.801 -21.812 -6.074 1 98.94 17 VAL B O 1
ATOM 1310 N N . ASP B 1 18 ? 4.801 -22.672 -7.918 1 98.94 18 ASP B N 1
ATOM 1311 C CA . ASP B 1 18 ? 5.688 -23.469 -7.078 1 98.94 18 ASP B CA 1
ATOM 1312 C C . ASP B 1 18 ? 6.648 -22.578 -6.289 1 98.94 18 ASP B C 1
ATOM 1314 O O . ASP B 1 18 ? 7.164 -21.594 -6.82 1 98.94 18 ASP B O 1
ATOM 1318 N N . GLY B 1 19 ? 6.871 -22.922 -5.012 1 98.88 19 GLY B N 1
ATOM 1319 C CA . GLY B 1 19 ? 7.848 -22.141 -4.277 1 98.88 19 GLY B CA 1
ATOM 1320 C C . GLY B 1 19 ? 7.812 -22.375 -2.781 1 98.88 19 GLY B C 1
ATOM 1321 O O . GLY B 1 19 ? 7.484 -23.484 -2.336 1 98.88 19 GLY B O 1
ATOM 1322 N N . GLU B 1 20 ? 8.266 -21.422 -2.043 1 98.94 20 GLU B N 1
ATOM 1323 C CA . GLU B 1 20 ? 8.312 -21.469 -0.584 1 98.94 20 GLU B CA 1
ATOM 1324 C C . GLU B 1 20 ? 7.52 -20.328 0.031 1 98.94 20 GLU B C 1
ATOM 1326 O O . GLU B 1 20 ? 7.82 -19.156 -0.215 1 98.94 20 GLU B O 1
ATOM 1331 N N . VAL B 1 21 ? 6.508 -20.656 0.809 1 98.94 21 VAL B N 1
ATOM 1332 C CA . VAL B 1 21 ? 5.715 -19.656 1.516 1 98.94 21 VAL B CA 1
ATOM 1333 C C . VAL B 1 21 ? 6.48 -19.156 2.74 1 98.94 21 VAL B C 1
ATOM 1335 O O . VAL B 1 21 ? 6.996 -19.969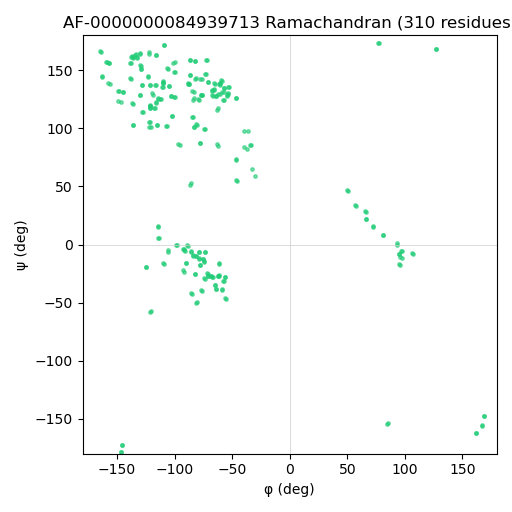 3.523 1 98.94 21 VAL B O 1
ATOM 1338 N N . VAL B 1 22 ? 6.605 -17.875 2.893 1 98.94 22 VAL B N 1
ATOM 1339 C CA . VAL B 1 22 ? 7.273 -17.234 4.02 1 98.94 22 VAL B CA 1
ATOM 1340 C C . VAL B 1 22 ? 6.371 -16.141 4.602 1 98.94 22 VAL B C 1
ATOM 1342 O O . VAL B 1 22 ? 5.367 -15.773 3.992 1 98.94 22 VAL B O 1
ATOM 1345 N N . GLY B 1 23 ? 6.672 -15.695 5.805 1 98.75 23 GLY B N 1
ATOM 1346 C CA . GLY B 1 23 ? 5.938 -14.586 6.398 1 98.75 23 GLY B CA 1
ATOM 1347 C C . GLY B 1 23 ? 6.25 -13.25 5.754 1 98.75 23 GLY B C 1
ATOM 1348 O O . GLY B 1 23 ? 7.277 -13.102 5.09 1 98.75 23 GLY B O 1
ATOM 1349 N N . LEU B 1 24 ? 5.344 -12.305 5.926 1 98.5 24 LEU B N 1
ATOM 1350 C CA . LEU B 1 24 ? 5.566 -10.977 5.367 1 98.5 24 LEU B CA 1
ATOM 1351 C C . LEU B 1 24 ? 6.809 -10.336 5.977 1 98.5 24 LEU B C 1
ATOM 1353 O O . LEU B 1 24 ? 7.418 -9.453 5.367 1 98.5 24 LEU B O 1
ATOM 1357 N N . ASP B 1 25 ? 7.148 -10.711 7.18 1 96.88 25 ASP B N 1
ATOM 1358 C CA . ASP B 1 25 ? 8.305 -10.156 7.867 1 96.88 25 ASP B CA 1
ATOM 1359 C C . ASP B 1 25 ? 9.594 -10.445 7.102 1 96.88 25 ASP B C 1
ATOM 1361 O O . ASP B 1 25 ? 10.625 -9.812 7.34 1 96.88 25 ASP B O 1
ATOM 1365 N N . LYS B 1 26 ? 9.539 -11.406 6.141 1 97.81 26 LYS B N 1
ATOM 1366 C CA . LYS B 1 26 ? 10.711 -11.758 5.348 1 97.81 26 LYS B CA 1
ATOM 1367 C C . LYS B 1 26 ? 10.766 -10.945 4.055 1 97.81 26 LYS B C 1
ATOM 1369 O O . LYS B 1 26 ? 11.719 -11.07 3.277 1 97.81 26 LYS B O 1
ATOM 1374 N N . VAL B 1 27 ? 9.773 -10.148 3.803 1 98.25 27 VAL B N 1
ATOM 1375 C CA . VAL B 1 27 ? 9.75 -9.297 2.617 1 98.25 27 VAL B CA 1
ATOM 1376 C C . VAL B 1 27 ? 10.531 -8.016 2.883 1 98.25 27 VAL B C 1
ATOM 1378 O O . VAL B 1 27 ? 10.219 -7.27 3.811 1 98.25 27 VAL B O 1
ATOM 1381 N N . GLU B 1 28 ? 11.492 -7.68 2.074 1 96.19 28 GLU B N 1
ATOM 1382 C CA . GLU B 1 28 ? 12.391 -6.551 2.303 1 96.19 28 GLU B CA 1
ATOM 1383 C C . GLU B 1 28 ? 11.805 -5.258 1.75 1 96.19 28 GLU B C 1
ATOM 1385 O O . GLU B 1 28 ? 12.453 -4.555 0.975 1 96.19 28 GLU B O 1
ATOM 1390 N N . ASP B 1 29 ? 10.711 -5.012 2.082 1 96.94 29 ASP B N 1
ATOM 1391 C CA . ASP B 1 29 ? 9.969 -3.779 1.822 1 96.94 29 ASP B CA 1
ATOM 1392 C C . ASP B 1 29 ? 9.023 -3.455 2.975 1 96.94 29 ASP B C 1
ATOM 1394 O O . ASP B 1 29 ? 8.117 -4.234 3.279 1 96.94 29 ASP B O 1
ATOM 1398 N N . GLU B 1 30 ? 9.133 -2.336 3.562 1 95.38 30 GLU B N 1
ATOM 1399 C CA . GLU B 1 30 ? 8.445 -2.049 4.82 1 95.38 30 GLU B CA 1
ATOM 1400 C C . GLU B 1 30 ? 6.941 -1.91 4.609 1 95.38 30 GLU B C 1
ATOM 1402 O O . GLU B 1 30 ? 6.16 -2.123 5.539 1 95.38 30 GLU B O 1
ATOM 1407 N N . VAL B 1 31 ? 6.535 -1.517 3.418 1 96.69 31 VAL B N 1
ATOM 1408 C CA . VAL B 1 31 ? 5.105 -1.379 3.164 1 96.69 31 VAL B CA 1
ATOM 1409 C C . VAL B 1 31 ? 4.43 -2.744 3.264 1 96.69 31 VAL B C 1
ATOM 1411 O O . VAL B 1 31 ? 3.34 -2.863 3.83 1 96.69 31 VAL B O 1
ATOM 1414 N N . PHE B 1 32 ? 5.117 -3.734 2.775 1 97.56 32 PHE B N 1
ATOM 1415 C CA . PHE B 1 32 ? 4.59 -5.094 2.844 1 97.56 32 PHE B CA 1
ATOM 1416 C C . PHE B 1 32 ? 4.848 -5.703 4.215 1 97.56 32 PHE B C 1
ATOM 1418 O O . PHE B 1 32 ? 3.92 -6.195 4.863 1 97.56 32 PHE B O 1
ATOM 1425 N N . SER B 1 33 ? 6.078 -5.652 4.715 1 96.81 33 SER B N 1
ATOM 1426 C CA . SER B 1 33 ? 6.438 -6.328 5.953 1 96.81 33 SER B CA 1
ATOM 1427 C C . SER B 1 33 ? 5.73 -5.703 7.152 1 96.81 33 SER B C 1
ATOM 1429 O O . SER B 1 33 ? 5.457 -6.383 8.141 1 96.81 33 SER B O 1
ATOM 1431 N N . GLY B 1 34 ? 5.438 -4.43 6.996 1 93.38 34 GLY B N 1
ATOM 1432 C CA . GLY B 1 34 ? 4.73 -3.719 8.047 1 93.38 34 GLY B CA 1
ATOM 1433 C C . GLY B 1 34 ? 3.221 -3.805 7.914 1 93.38 34 GLY B C 1
ATOM 1434 O O . GLY B 1 34 ? 2.49 -3.182 8.688 1 93.38 34 GLY B O 1
ATOM 1435 N N . LYS B 1 35 ? 2.691 -4.477 6.883 1 94.31 35 LYS B N 1
ATOM 1436 C CA . LYS B 1 35 ? 1.28 -4.789 6.664 1 94.31 35 LYS B CA 1
ATOM 1437 C C . LYS B 1 35 ? 0.47 -3.518 6.422 1 94.31 35 LYS B C 1
ATOM 1439 O O . LYS B 1 35 ? -0.715 -3.459 6.754 1 94.31 35 LYS B O 1
ATOM 1444 N N . MET B 1 36 ? 1.112 -2.539 5.895 1 91.69 36 MET B N 1
ATOM 1445 C CA . MET B 1 36 ? 0.416 -1.284 5.621 1 91.69 36 MET B CA 1
ATOM 1446 C C . MET B 1 36 ? -0.601 -1.458 4.5 1 91.69 36 MET B C 1
ATOM 1448 O O . MET B 1 36 ? -1.632 -0.783 4.48 1 91.69 36 MET B O 1
ATOM 1452 N N . MET B 1 37 ? -0.309 -2.387 3.674 1 93.12 37 MET B N 1
ATOM 1453 C CA . MET B 1 37 ? -1.208 -2.66 2.557 1 93.12 37 MET B CA 1
ATOM 1454 C C . MET B 1 37 ? -2.23 -3.729 2.93 1 93.12 37 MET B C 1
ATOM 1456 O O . MET B 1 37 ? -3.143 -4.02 2.156 1 93.12 37 MET B O 1
ATOM 1460 N N . GLY B 1 38 ? -2.094 -4.273 4.059 1 94.31 38 GLY B N 1
ATOM 1461 C CA . GLY B 1 38 ? -2.895 -5.414 4.48 1 94.31 38 GLY B CA 1
ATOM 1462 C C . GLY B 1 38 ? -2.061 -6.582 4.965 1 94.31 38 GLY B C 1
ATOM 1463 O O . GLY B 1 38 ? -0.844 -6.613 4.762 1 94.31 38 GLY B O 1
ATOM 1464 N N . ASP B 1 39 ? -2.77 -7.555 5.598 1 97.38 39 ASP B N 1
ATOM 1465 C CA . ASP B 1 39 ? -2.109 -8.758 6.098 1 97.38 39 ASP B CA 1
ATOM 1466 C C . ASP B 1 39 ? -2.021 -9.828 5.016 1 97.38 39 ASP B C 1
ATOM 1468 O O . ASP B 1 39 ? -2.715 -9.75 3.998 1 97.38 39 ASP B O 1
ATOM 1472 N N . GLY B 1 40 ? -1.089 -10.75 5.203 1 98.69 40 GLY B N 1
ATOM 1473 C CA . GLY B 1 40 ? -0.909 -11.812 4.23 1 98.69 40 GLY B CA 1
ATOM 1474 C C . GLY B 1 40 ? 0.36 -12.609 4.449 1 98.69 40 GLY B C 1
ATOM 1475 O O . GLY B 1 40 ? 0.749 -12.875 5.59 1 98.69 40 GLY B O 1
ATOM 1476 N N . LEU B 1 41 ? 0.916 -13.078 3.326 1 98.94 41 LEU B N 1
ATOM 1477 C CA . LEU B 1 41 ? 2.135 -13.875 3.242 1 98.94 41 LEU B CA 1
ATOM 1478 C C . LEU B 1 41 ? 2.908 -13.555 1.967 1 98.94 41 LEU B C 1
ATOM 1480 O O . LEU B 1 41 ? 2.539 -12.641 1.227 1 98.94 41 LEU B O 1
ATOM 1484 N N . ALA B 1 42 ? 4 -14.258 1.816 1 98.94 42 ALA B N 1
ATOM 1485 C CA . ALA B 1 42 ? 4.746 -14.156 0.564 1 98.94 42 ALA B CA 1
ATOM 1486 C C . ALA B 1 42 ? 5.184 -15.539 0.08 1 98.94 42 ALA B C 1
ATOM 1488 O O . ALA B 1 42 ? 5.113 -16.516 0.829 1 98.94 42 ALA B O 1
ATOM 1489 N N . ILE B 1 43 ? 5.516 -15.617 -1.188 1 98.94 43 ILE B N 1
ATOM 1490 C CA . ILE B 1 43 ? 6.043 -16.859 -1.747 1 98.94 43 ILE B CA 1
ATOM 1491 C C . ILE B 1 43 ? 7.32 -16.562 -2.531 1 98.94 43 ILE B C 1
ATOM 1493 O O . ILE B 1 43 ? 7.387 -15.586 -3.285 1 98.94 43 ILE B O 1
ATOM 1497 N N . VAL B 1 44 ? 8.352 -17.266 -2.254 1 98.94 44 VAL B N 1
ATOM 1498 C CA . VAL B 1 44 ? 9.547 -17.25 -3.09 1 98.94 44 VAL B CA 1
ATOM 1499 C C . VAL B 1 44 ? 9.383 -18.234 -4.246 1 98.94 44 VAL B C 1
ATOM 1501 O O . VAL B 1 44 ? 9.469 -19.453 -4.051 1 98.94 44 VAL B O 1
ATOM 1504 N N . PRO B 1 45 ? 9.227 -17.75 -5.449 1 98.94 45 PRO B N 1
ATOM 1505 C CA . PRO B 1 45 ? 8.891 -18.641 -6.562 1 98.94 45 PRO B CA 1
ATOM 1506 C C . PRO B 1 45 ? 10.055 -19.547 -6.961 1 98.94 45 PRO B C 1
ATOM 1508 O O . PRO B 1 45 ? 11.211 -19.109 -6.965 1 98.94 45 PRO B O 1
ATOM 1511 N N . ALA B 1 46 ? 9.742 -20.719 -7.246 1 98.81 46 ALA B N 1
ATOM 1512 C CA . ALA B 1 46 ? 10.727 -21.672 -7.75 1 98.81 46 ALA B CA 1
ATOM 1513 C C . ALA B 1 46 ? 10.758 -21.688 -9.273 1 98.81 46 ALA B C 1
ATOM 1515 O O . ALA B 1 46 ? 11.719 -22.172 -9.883 1 98.81 46 ALA B O 1
ATOM 1516 N N . ASN B 1 47 ? 9.75 -21.281 -9.859 1 98.69 47 ASN B N 1
ATOM 1517 C CA . ASN B 1 47 ? 9.625 -21.109 -11.305 1 98.69 47 ASN B CA 1
ATOM 1518 C C . ASN B 1 47 ? 8.734 -19.922 -11.672 1 98.69 47 ASN B C 1
ATOM 1520 O O . ASN B 1 47 ? 8.32 -19.172 -10.789 1 98.69 47 ASN B O 1
ATOM 1524 N N . GLY B 1 48 ? 8.391 -19.703 -12.938 1 98.88 48 GLY B N 1
ATOM 1525 C CA . GLY B 1 48 ? 7.742 -18.469 -13.367 1 98.88 48 GLY B CA 1
ATOM 1526 C C . GLY B 1 48 ? 6.324 -18.688 -13.859 1 98.88 48 GLY B C 1
ATOM 1527 O O . GLY B 1 48 ? 5.762 -17.812 -14.531 1 98.88 48 GLY B O 1
ATOM 1528 N N . ASP B 1 49 ? 5.723 -19.875 -13.57 1 98.81 49 ASP B N 1
ATOM 1529 C CA . ASP B 1 49 ? 4.395 -20.203 -14.07 1 98.81 49 ASP B CA 1
ATOM 1530 C C . ASP B 1 49 ? 3.318 -19.875 -13.031 1 98.81 49 ASP B C 1
ATOM 1532 O O . ASP B 1 49 ? 2.855 -20.766 -12.312 1 98.81 49 ASP B O 1
ATOM 1536 N N . PHE B 1 50 ? 2.873 -18.625 -13.039 1 98.94 50 PHE B N 1
ATOM 1537 C CA . PHE B 1 50 ? 1.897 -18.172 -12.055 1 98.94 50 PHE B CA 1
ATOM 1538 C C . PHE B 1 50 ? 0.476 -18.438 -12.539 1 98.94 50 PHE B C 1
ATOM 1540 O O . PHE B 1 50 ? 0.154 -18.172 -13.703 1 98.94 50 PHE B O 1
ATOM 1547 N N . VAL B 1 51 ? -0.369 -18.891 -11.656 1 98.94 51 VAL B N 1
ATOM 1548 C CA . VAL B 1 51 ? -1.792 -19.078 -11.906 1 98.94 51 VAL B CA 1
ATOM 1549 C C . VAL B 1 51 ? -2.611 -18.266 -10.906 1 98.94 51 VAL B C 1
ATOM 1551 O O . VAL B 1 51 ? -2.074 -17.75 -9.922 1 98.94 51 VAL B O 1
ATOM 1554 N N . SER B 1 52 ? -3.869 -18.125 -11.227 1 98.94 52 SER B N 1
ATOM 1555 C CA . SER B 1 52 ? -4.742 -17.391 -10.312 1 98.94 52 SER B CA 1
ATOM 1556 C C . SER B 1 52 ? -4.824 -18.094 -8.953 1 98.94 52 SER B C 1
ATOM 1558 O O . SER B 1 52 ? -5.082 -19.297 -8.883 1 98.94 52 SER B O 1
ATOM 1560 N N . PRO B 1 53 ? -4.621 -17.391 -7.883 1 98.94 53 PRO B N 1
ATOM 1561 C CA . PRO B 1 53 ? -4.652 -18 -6.555 1 98.94 53 PRO B CA 1
ATOM 1562 C C . PRO B 1 53 ? -6.074 -18.234 -6.051 1 98.94 53 PRO B C 1
ATOM 1564 O O . PRO B 1 53 ? -6.266 -18.875 -5.008 1 98.94 53 PRO B O 1
ATOM 1567 N N . MET B 1 54 ? -7.023 -17.75 -6.797 1 98.75 54 MET B N 1
ATOM 1568 C CA . MET B 1 54 ? -8.406 -17.812 -6.332 1 98.75 54 MET B CA 1
ATOM 1569 C C . MET B 1 54 ? -9.375 -17.547 -7.477 1 98.75 54 MET B C 1
ATOM 1571 O O . MET B 1 54 ? -8.969 -17.141 -8.562 1 98.75 54 MET B O 1
ATOM 1575 N N . ALA B 1 55 ? -10.633 -17.875 -7.184 1 98.44 55 ALA B N 1
ATOM 1576 C CA . ALA B 1 55 ? -11.695 -17.453 -8.094 1 98.44 55 ALA B CA 1
ATOM 1577 C C . ALA B 1 55 ? -12.102 -16 -7.816 1 98.44 55 ALA B C 1
ATOM 1579 O O . ALA B 1 55 ? -12.125 -15.57 -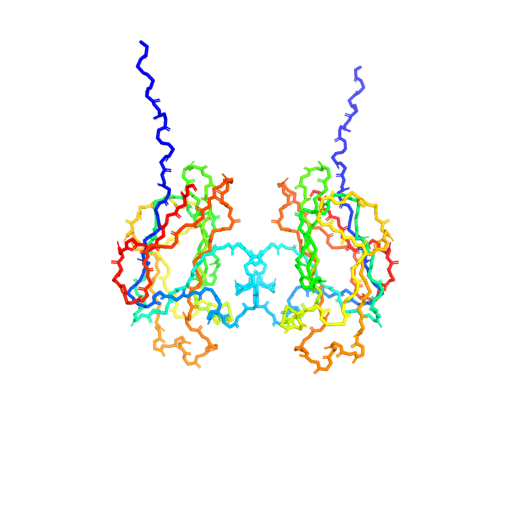6.664 1 98.44 55 ALA B O 1
ATOM 1580 N N . GLY B 1 56 ? -12.406 -15.273 -8.914 1 98.44 56 GLY B N 1
ATOM 1581 C CA . GLY B 1 56 ? -12.852 -13.898 -8.758 1 98.44 56 GLY B CA 1
ATOM 1582 C C . GLY B 1 56 ? -12.727 -13.086 -10.039 1 98.44 56 GLY B C 1
ATOM 1583 O O . GLY B 1 56 ? -12.711 -13.648 -11.133 1 98.44 56 GLY B O 1
ATOM 1584 N N . GLU B 1 57 ? -12.766 -11.805 -9.828 1 98.75 57 GLU B N 1
ATOM 1585 C CA . GLU B 1 57 ? -12.531 -10.844 -10.906 1 98.75 57 GLU B CA 1
ATOM 1586 C C . GLU B 1 57 ? -11.203 -10.117 -10.727 1 98.75 57 GLU B C 1
ATOM 1588 O O . GLU B 1 57 ? -10.828 -9.766 -9.609 1 98.75 57 GLU B O 1
ATOM 1593 N N . LEU B 1 58 ? -10.477 -9.914 -11.82 1 98.75 58 LEU B N 1
ATOM 1594 C CA . LEU B 1 58 ? -9.281 -9.078 -11.773 1 98.75 58 LEU B CA 1
ATOM 1595 C C . LEU B 1 58 ? -9.656 -7.605 -11.672 1 98.75 58 LEU B C 1
ATOM 1597 O O . LEU B 1 58 ? -9.891 -6.953 -12.695 1 98.75 58 LEU B O 1
ATOM 1601 N N . ALA B 1 59 ? -9.578 -7.133 -10.453 1 96.75 59 ALA B N 1
ATOM 1602 C CA . ALA B 1 59 ? -9.93 -5.738 -10.203 1 96.75 59 ALA B CA 1
ATOM 1603 C C . ALA B 1 59 ? -8.836 -4.801 -10.711 1 96.75 59 ALA B C 1
ATOM 1605 O O . ALA B 1 59 ? -9.117 -3.656 -11.078 1 96.75 59 ALA B O 1
ATOM 1606 N N . SER B 1 60 ? -7.637 -5.277 -10.727 1 95.75 60 SER B N 1
ATOM 1607 C CA . SER B 1 60 ? -6.516 -4.484 -11.227 1 95.75 60 SER B CA 1
ATOM 1608 C C . SER B 1 60 ? -5.449 -5.375 -11.852 1 95.75 60 SER B C 1
ATOM 1610 O O . SER B 1 60 ? -5.141 -6.449 -11.328 1 95.75 60 SER B O 1
ATOM 1612 N N . VAL B 1 61 ? -5.055 -4.973 -12.992 1 97.44 61 VAL B N 1
ATOM 1613 C CA . VAL B 1 61 ? -3.873 -5.508 -13.656 1 97.44 61 VAL B CA 1
ATOM 1614 C C . VAL B 1 61 ? -2.953 -4.363 -14.078 1 97.44 61 VAL B C 1
ATOM 1616 O O . VAL B 1 61 ? -3.328 -3.527 -14.898 1 97.44 61 VAL B O 1
ATOM 1619 N N . PHE B 1 62 ? -1.798 -4.309 -13.477 1 96 62 PHE B N 1
ATOM 1620 C CA . PHE B 1 62 ? -0.896 -3.203 -13.773 1 96 62 PHE B CA 1
ATOM 1621 C C . PHE B 1 62 ? -0.275 -3.367 -15.156 1 96 62 PHE B C 1
ATOM 1623 O O . PHE B 1 62 ? 0.066 -4.48 -15.562 1 96 62 PHE B O 1
ATOM 1630 N N . PRO B 1 63 ? -0.008 -2.338 -15.844 1 95.38 63 PRO B N 1
ATOM 1631 C CA . PRO B 1 63 ? 0.502 -2.396 -17.219 1 95.38 63 PRO B CA 1
ATOM 1632 C C . PRO B 1 63 ? 1.852 -3.105 -17.312 1 95.38 63 PRO B C 1
ATOM 1634 O O . PRO B 1 63 ? 2.145 -3.746 -18.328 1 95.38 63 PRO B O 1
ATOM 1637 N N . THR B 1 64 ? 2.631 -3.096 -16.266 1 97.19 64 THR B N 1
ATOM 1638 C CA . THR B 1 64 ? 3.945 -3.73 -16.266 1 97.19 64 THR B CA 1
ATOM 1639 C C . THR B 1 64 ? 3.83 -5.211 -15.922 1 97.19 64 THR B C 1
ATOM 1641 O O . THR B 1 64 ? 4.832 -5.93 -15.891 1 97.19 64 THR B O 1
ATOM 1644 N N . LYS B 1 65 ? 2.617 -5.68 -15.555 1 98 65 LYS B N 1
ATOM 1645 C CA . LYS B 1 65 ? 2.246 -7.078 -15.367 1 98 65 LYS B CA 1
ATOM 1646 C C . LYS B 1 65 ? 2.867 -7.652 -14.102 1 98 65 LYS B C 1
ATOM 1648 O O . LYS B 1 65 ? 2.955 -8.875 -13.938 1 98 65 LYS B O 1
ATOM 1653 N N . HIS B 1 66 ? 3.344 -6.785 -13.219 1 98.38 66 HIS B N 1
ATOM 1654 C CA . HIS B 1 66 ? 4.023 -7.273 -12.023 1 98.38 66 HIS B CA 1
ATOM 1655 C C . HIS B 1 66 ? 3.045 -7.48 -10.875 1 98.38 66 HIS B C 1
ATOM 1657 O O . HIS B 1 66 ? 3.381 -8.117 -9.875 1 98.38 66 HIS B O 1
ATOM 1663 N N . ALA B 1 67 ? 1.79 -6.887 -10.984 1 98.44 67 ALA B N 1
ATOM 1664 C CA . ALA B 1 67 ? 0.843 -6.949 -9.867 1 98.44 67 ALA B CA 1
ATOM 1665 C C . ALA B 1 67 ? -0.573 -7.215 -10.375 1 98.44 67 ALA B C 1
ATOM 1667 O O . ALA B 1 67 ? -0.981 -6.688 -11.406 1 98.44 67 ALA B O 1
ATOM 1668 N N . TYR B 1 68 ? -1.283 -7.996 -9.586 1 98.5 68 TYR B N 1
ATOM 1669 C CA . TYR B 1 68 ? -2.631 -8.438 -9.922 1 98.5 68 TYR B CA 1
ATOM 1670 C C . TYR B 1 68 ? -3.553 -8.359 -8.711 1 98.5 68 TYR B C 1
ATOM 1672 O O . TYR B 1 68 ? -3.264 -8.93 -7.664 1 98.5 68 TYR B O 1
ATOM 1680 N N . GLY B 1 69 ? -4.609 -7.617 -8.82 1 98.12 69 GLY B N 1
ATOM 1681 C CA . GLY B 1 69 ? -5.617 -7.52 -7.773 1 98.12 69 GLY B CA 1
ATOM 1682 C C . GLY B 1 69 ? -6.871 -8.32 -8.078 1 98.12 69 GLY B C 1
ATOM 1683 O O . GLY B 1 69 ? -7.484 -8.148 -9.133 1 98.12 69 GLY B O 1
ATOM 1684 N N . PHE B 1 70 ? -7.246 -9.133 -7.148 1 98.62 70 PHE B N 1
ATOM 1685 C CA . PHE B 1 70 ? -8.414 -9.992 -7.277 1 98.62 70 PHE B CA 1
ATOM 1686 C C . PHE B 1 70 ? -9.531 -9.539 -6.348 1 98.62 70 PHE B C 1
ATOM 1688 O O . PHE B 1 70 ? -9.281 -9.164 -5.199 1 98.62 70 PHE B O 1
ATOM 1695 N N . ARG B 1 71 ? -10.672 -9.578 -6.828 1 98.25 71 ARG B N 1
ATOM 1696 C CA . ARG B 1 71 ? -11.852 -9.398 -5.996 1 98.25 71 ARG B CA 1
ATOM 1697 C C . ARG B 1 71 ? -12.719 -10.648 -5.988 1 98.25 71 ARG B C 1
ATOM 1699 O O . ARG B 1 71 ? -13.203 -11.086 -7.035 1 98.25 71 ARG B O 1
ATOM 1706 N N . GLU B 1 72 ? -12.844 -11.195 -4.82 1 98.06 72 GLU B N 1
ATOM 1707 C CA . GLU B 1 72 ? -13.711 -12.359 -4.609 1 98.06 72 GLU B CA 1
ATOM 1708 C C . GLU B 1 72 ? -15.164 -11.938 -4.434 1 98.06 72 GLU B C 1
ATOM 1710 O O . GLU B 1 72 ? -15.445 -10.781 -4.098 1 98.06 72 GLU B O 1
ATOM 1715 N N . LYS B 1 73 ? -16.109 -12.82 -4.664 1 96.12 73 LYS B N 1
ATOM 1716 C CA . LYS B 1 73 ? -17.547 -12.523 -4.668 1 96.12 73 LYS B CA 1
ATOM 1717 C C . LYS B 1 73 ? -17.984 -11.93 -3.334 1 96.12 73 LYS B C 1
ATOM 1719 O O . LYS B 1 73 ? -18.922 -11.125 -3.287 1 96.12 73 LYS B O 1
ATOM 1724 N N . SER B 1 74 ? -17.359 -12.305 -2.283 1 95.75 74 SER B N 1
ATOM 1725 C CA . SER B 1 74 ? -17.734 -11.82 -0.957 1 95.75 74 SER B CA 1
ATOM 1726 C C . SER B 1 74 ? -17.281 -10.375 -0.758 1 95.75 74 SER B C 1
ATOM 1728 O O . SER B 1 74 ? -17.688 -9.719 0.204 1 95.75 74 SER B O 1
ATOM 1730 N N . GLY B 1 75 ? -16.375 -9.852 -1.639 1 95.75 75 GLY B N 1
ATOM 1731 C CA . GLY B 1 75 ? -15.836 -8.508 -1.506 1 95.75 75 GLY B CA 1
ATOM 1732 C C . GLY B 1 75 ? -14.398 -8.484 -1.03 1 95.75 75 GLY B C 1
ATOM 1733 O O . GLY B 1 75 ? -13.758 -7.43 -1.04 1 95.75 75 GLY B O 1
ATOM 1734 N N . VAL B 1 76 ? -13.898 -9.656 -0.657 1 97.44 76 VAL B N 1
ATOM 1735 C CA . VAL B 1 76 ? -12.5 -9.766 -0.26 1 97.44 76 VAL B CA 1
ATOM 1736 C C . VAL B 1 76 ? -11.594 -9.484 -1.46 1 97.44 76 VAL B C 1
ATOM 1738 O O . VAL B 1 76 ? -11.852 -9.969 -2.564 1 97.44 76 VAL B O 1
ATOM 1741 N N . GLU B 1 77 ? -10.602 -8.664 -1.26 1 97.62 77 GLU B N 1
ATOM 1742 C CA . GLU B 1 77 ? -9.633 -8.359 -2.311 1 97.62 77 GLU B CA 1
ATOM 1743 C C . GLU B 1 77 ? -8.234 -8.836 -1.929 1 97.62 77 GLU B C 1
ATOM 1745 O O . GLU B 1 77 ? -7.809 -8.672 -0.782 1 97.62 77 GLU B O 1
ATOM 1750 N N . VAL B 1 78 ? -7.57 -9.422 -2.896 1 98.69 78 VAL B N 1
ATOM 1751 C CA . VAL B 1 78 ? -6.227 -9.969 -2.711 1 98.69 78 VAL B CA 1
ATOM 1752 C C . VAL B 1 78 ? -5.297 -9.422 -3.791 1 98.69 78 VAL B C 1
ATOM 1754 O O . VAL B 1 78 ? -5.672 -9.344 -4.961 1 98.69 78 VAL B O 1
ATOM 1757 N N . LEU B 1 79 ? -4.094 -9.039 -3.42 1 98.69 79 LEU B N 1
ATOM 1758 C CA . LEU B 1 79 ? -3.059 -8.562 -4.328 1 98.69 79 LEU B CA 1
ATOM 1759 C C . LEU B 1 79 ? -1.899 -9.555 -4.398 1 98.69 79 LEU B C 1
ATOM 1761 O O . LEU B 1 79 ? -1.424 -10.031 -3.367 1 98.69 79 LEU B O 1
ATOM 1765 N N . VAL B 1 80 ? -1.595 -9.953 -5.555 1 98.94 80 VAL B N 1
ATOM 1766 C CA . VAL B 1 80 ? -0.351 -10.672 -5.816 1 98.94 80 VAL B CA 1
ATOM 1767 C C . VAL B 1 80 ? 0.668 -9.727 -6.449 1 98.94 80 VAL B C 1
ATOM 1769 O O . VAL B 1 80 ? 0.486 -9.273 -7.582 1 98.94 80 VAL B O 1
ATOM 1772 N N . HIS B 1 81 ? 1.702 -9.367 -5.766 1 98.75 81 HIS B N 1
ATOM 1773 C CA . HIS B 1 81 ? 2.768 -8.477 -6.211 1 98.75 81 HIS B CA 1
ATOM 1774 C C . HIS B 1 81 ? 4.047 -9.25 -6.504 1 98.75 81 HIS B C 1
ATOM 1776 O O . HIS B 1 81 ? 4.797 -9.586 -5.582 1 98.75 81 HIS B O 1
ATOM 1782 N N . ILE B 1 82 ? 4.379 -9.523 -7.781 1 98.88 82 ILE B N 1
ATOM 1783 C CA . ILE B 1 82 ? 5.426 -10.461 -8.172 1 98.88 82 ILE B CA 1
ATOM 1784 C C . ILE B 1 82 ? 6.789 -9.789 -8.07 1 98.88 82 ILE B C 1
ATOM 1786 O O . ILE B 1 82 ? 7.152 -8.977 -8.93 1 98.88 82 ILE B O 1
ATOM 1790 N N . GLY B 1 83 ? 7.527 -10.102 -7.023 1 98.56 83 GLY B N 1
ATOM 1791 C CA . GLY B 1 83 ? 8.852 -9.539 -6.793 1 98.56 83 GLY B CA 1
ATOM 1792 C C . GLY B 1 83 ? 8.805 -8.125 -6.254 1 98.56 83 GLY B C 1
ATOM 1793 O O . GLY B 1 83 ? 7.73 -7.555 -6.07 1 98.56 83 GLY B O 1
ATOM 1794 N N . LEU B 1 84 ? 9.992 -7.668 -5.926 1 98.25 84 LEU B N 1
ATOM 1795 C CA . LEU B 1 84 ? 10.172 -6.293 -5.477 1 98.25 84 LEU B CA 1
ATOM 1796 C C . LEU B 1 84 ? 10.938 -5.48 -6.516 1 98.25 84 LEU B C 1
ATOM 1798 O O . LEU B 1 84 ? 11.914 -5.961 -7.094 1 98.25 84 LEU B O 1
ATOM 1802 N N . ASP B 1 85 ? 10.43 -4.234 -6.781 1 97.19 85 ASP B N 1
ATOM 1803 C CA . ASP B 1 85 ? 10.984 -3.289 -7.742 1 97.19 85 ASP B CA 1
ATOM 1804 C C . ASP B 1 85 ? 10.844 -3.809 -9.172 1 97.19 85 ASP B C 1
ATOM 1806 O O . ASP B 1 85 ? 11.57 -3.371 -10.07 1 97.19 85 ASP B O 1
ATOM 1810 N N . THR B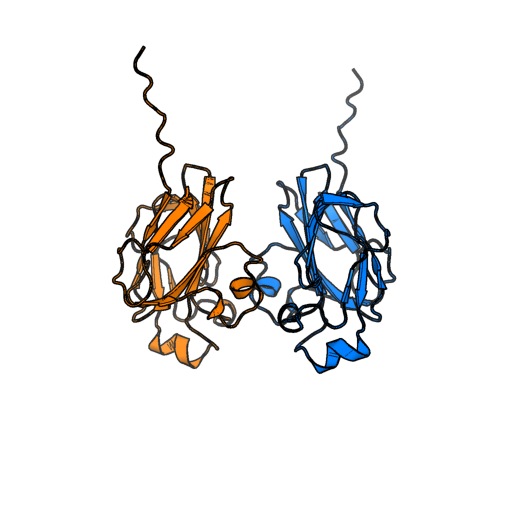 1 86 ? 9.906 -4.719 -9.344 1 98.25 86 THR B N 1
ATOM 1811 C CA . THR B 1 86 ? 9.742 -5.293 -10.672 1 98.25 86 THR B CA 1
ATOM 1812 C C . THR B 1 86 ? 8.992 -4.332 -11.594 1 98.25 86 THR B C 1
ATOM 1814 O O . THR B 1 86 ? 9.055 -4.465 -12.812 1 98.25 86 THR B O 1
ATOM 1817 N N . VAL B 1 87 ? 8.336 -3.375 -11.008 1 97.31 87 VAL B N 1
ATOM 1818 C CA . VAL B 1 87 ? 7.695 -2.316 -11.781 1 97.31 87 VAL B CA 1
ATOM 1819 C C . VAL B 1 87 ? 8.727 -1.632 -12.672 1 97.31 87 VAL B C 1
ATOM 1821 O O . VAL B 1 87 ? 8.398 -1.17 -13.773 1 97.31 87 VAL B O 1
ATOM 1824 N N . ASN B 1 88 ? 9.961 -1.616 -12.281 1 95.88 88 ASN B N 1
ATOM 1825 C CA . ASN B 1 88 ? 11.023 -0.886 -12.961 1 95.88 88 ASN B CA 1
ATOM 1826 C C . ASN B 1 88 ? 11.461 -1.595 -14.242 1 95.88 88 ASN B C 1
ATOM 1828 O O . ASN B 1 88 ? 12.18 -1.017 -15.062 1 95.88 88 ASN B O 1
ATOM 1832 N N . LEU B 1 89 ? 11.055 -2.861 -14.453 1 97.88 89 LEU B N 1
ATOM 1833 C CA . LEU B 1 89 ? 11.414 -3.625 -15.648 1 97.88 89 LEU B CA 1
ATOM 1834 C C . LEU B 1 89 ? 10.469 -3.303 -16.797 1 97.88 89 LEU B C 1
ATOM 1836 O O . LEU B 1 89 ? 10.656 -3.787 -17.922 1 97.88 89 LEU B O 1
ATOM 1840 N N . ASP B 1 90 ? 9.414 -2.594 -16.547 1 96.88 90 ASP B N 1
ATOM 1841 C CA . ASP B 1 90 ? 8.469 -2.133 -17.547 1 96.88 90 ASP B CA 1
ATOM 1842 C C . ASP B 1 90 ? 7.875 -3.309 -18.328 1 96.88 90 ASP B C 1
ATOM 1844 O O . ASP B 1 90 ? 7.762 -3.254 -19.547 1 96.88 90 ASP B O 1
ATOM 1848 N N . GLY B 1 91 ? 7.711 -4.383 -17.703 1 98.38 91 GLY B N 1
ATOM 1849 C CA . GLY B 1 91 ? 7.035 -5.523 -18.312 1 98.38 91 GLY B CA 1
ATOM 1850 C C . GLY B 1 91 ? 7.988 -6.52 -18.938 1 98.38 91 GLY B C 1
ATOM 1851 O O . GLY B 1 91 ? 7.574 -7.598 -19.375 1 98.38 91 GLY B O 1
ATOM 1852 N N . GLU B 1 92 ? 9.266 -6.141 -19 1 98.56 92 GLU B N 1
ATOM 1853 C CA . GLU B 1 92 ? 10.234 -7.09 -19.547 1 98.56 92 GLU B CA 1
ATOM 1854 C C . GLU B 1 92 ? 10.336 -8.336 -18.672 1 98.56 92 GLU B C 1
ATOM 1856 O O . GLU B 1 92 ? 10.453 -8.234 -17.453 1 98.56 92 GLU B O 1
ATOM 1861 N N . GLY B 1 93 ? 10.188 -9.484 -19.312 1 98.81 93 GLY B N 1
ATOM 1862 C CA . GLY B 1 93 ? 10.273 -10.75 -18.609 1 98.81 93 GLY B CA 1
ATOM 1863 C C . GLY B 1 93 ? 8.922 -11.258 -18.141 1 98.81 93 GLY B C 1
ATOM 1864 O O . GLY B 1 93 ? 8.828 -12.336 -17.547 1 98.81 93 GLY B O 1
ATOM 1865 N N . PHE B 1 94 ? 7.906 -10.531 -18.438 1 98.88 94 PHE B N 1
ATOM 1866 C CA . PHE B 1 94 ? 6.555 -10.898 -18.031 1 98.88 94 PHE B CA 1
ATOM 1867 C C . PHE B 1 94 ? 5.664 -11.094 -19.266 1 98.88 94 PHE B C 1
ATOM 1869 O O . PHE B 1 94 ? 5.629 -10.234 -20.141 1 98.88 94 PHE B O 1
ATOM 1876 N N . GLU B 1 95 ? 4.98 -12.195 -19.297 1 98.75 95 GLU B N 1
ATOM 1877 C CA . GLU B 1 95 ? 3.938 -12.461 -20.281 1 98.75 95 GLU B CA 1
ATOM 1878 C C . GLU B 1 95 ? 2.602 -12.75 -19.609 1 98.75 95 GLU B C 1
ATOM 1880 O O . GLU B 1 95 ? 2.385 -13.852 -19.094 1 98.75 95 GLU B O 1
ATOM 1885 N N . SER B 1 96 ? 1.73 -11.773 -19.578 1 98.69 96 SER B N 1
ATOM 1886 C CA . SER B 1 96 ? 0.433 -11.922 -18.922 1 98.69 96 SER B CA 1
ATOM 1887 C C . SER B 1 96 ? -0.598 -12.516 -19.875 1 98.69 96 SER B C 1
ATOM 1889 O O . SER B 1 96 ? -0.62 -12.188 -21.062 1 98.69 96 SER B O 1
ATOM 1891 N N . PHE B 1 97 ? -1.493 -13.312 -19.344 1 98.75 97 PHE B N 1
ATOM 1892 C CA . PHE B 1 97 ? -2.537 -13.969 -20.109 1 98.75 97 PHE B CA 1
ATOM 1893 C C . PHE B 1 97 ? -3.914 -13.453 -19.719 1 98.75 97 PHE B C 1
ATOM 1895 O O . PHE B 1 97 ? -4.934 -13.984 -20.156 1 98.75 97 PHE B O 1
ATOM 1902 N N . VAL B 1 98 ? -3.932 -12.445 -18.859 1 98.75 98 VAL B N 1
ATOM 1903 C CA . VAL B 1 98 ? -5.191 -11.922 -18.344 1 98.75 98 VAL B CA 1
ATOM 1904 C C . VAL B 1 98 ? -5.18 -10.391 -18.406 1 98.75 98 VAL B C 1
ATOM 1906 O O . VAL B 1 98 ? -4.125 -9.781 -18.594 1 98.75 98 VAL B O 1
ATOM 1909 N N . LYS B 1 99 ? -6.34 -9.805 -18.281 1 98.19 99 LYS B N 1
ATOM 1910 C CA . LYS B 1 99 ? -6.5 -8.352 -18.25 1 98.19 99 LYS B CA 1
ATOM 1911 C C . LYS B 1 99 ? -7.508 -7.934 -17.188 1 98.19 99 LYS B C 1
ATOM 1913 O O . LYS B 1 99 ? -8.266 -8.766 -16.672 1 98.19 99 LYS B O 1
ATOM 1918 N N . GLN B 1 100 ? -7.434 -6.695 -16.844 1 97.69 100 GLN B N 1
ATOM 1919 C CA . GLN B 1 100 ? -8.391 -6.148 -15.883 1 97.69 100 GLN B CA 1
ATOM 1920 C C . GLN B 1 100 ? -9.828 -6.426 -16.312 1 97.69 100 GLN B C 1
ATOM 1922 O O . GLN B 1 100 ? -10.164 -6.285 -17.5 1 97.69 100 GLN B O 1
ATOM 1927 N N . GLY B 1 101 ? -10.617 -6.84 -15.352 1 98.25 101 GLY B N 1
ATOM 1928 C CA . GLY B 1 101 ? -12.023 -7.109 -15.617 1 98.25 101 GLY B CA 1
ATOM 1929 C C . GLY B 1 101 ? -12.305 -8.57 -15.906 1 98.25 101 GLY B C 1
ATOM 1930 O O . GLY B 1 101 ? -13.461 -9.008 -15.859 1 98.25 101 GLY B O 1
ATOM 1931 N N . ASP B 1 102 ? -11.305 -9.367 -16.234 1 98.69 102 ASP B N 1
ATOM 1932 C CA . ASP B 1 102 ? -11.5 -10.797 -16.484 1 98.69 102 ASP B CA 1
ATOM 1933 C C . ASP B 1 102 ? -12.039 -11.508 -15.25 1 98.69 102 ASP B C 1
ATOM 1935 O O . ASP B 1 102 ? -11.617 -11.227 -14.125 1 98.69 102 ASP B O 1
ATOM 1939 N N . LYS B 1 103 ? -12.961 -12.375 -15.445 1 98.75 103 LYS B N 1
ATOM 1940 C CA . LYS B 1 103 ? -13.305 -13.375 -14.43 1 98.75 103 LYS B CA 1
ATOM 1941 C C . LYS B 1 103 ? -12.383 -14.586 -14.523 1 98.75 103 LYS B C 1
ATOM 1943 O O . LYS B 1 103 ? -12.133 -15.102 -15.617 1 98.75 103 LYS B O 1
ATOM 1948 N N . VAL B 1 104 ? -11.867 -14.992 -13.43 1 98.81 104 VAL B N 1
ATOM 1949 C CA . VAL B 1 104 ? -10.93 -16.109 -13.438 1 98.81 104 VAL B CA 1
ATOM 1950 C C . VAL B 1 104 ? -11.352 -17.141 -12.391 1 98.81 104 VAL B C 1
ATOM 1952 O O . VAL B 1 104 ? -12.016 -16.812 -11.406 1 98.81 104 VAL B O 1
ATOM 1955 N N . SER B 1 105 ? -10.961 -18.375 -12.633 1 98.69 105 SER B N 1
ATOM 1956 C CA . SER B 1 105 ? -11.031 -19.453 -11.656 1 98.69 105 SER B CA 1
ATOM 1957 C C . SER B 1 105 ? -9.672 -19.719 -11.023 1 98.69 105 SER B C 1
ATOM 1959 O O . SER B 1 105 ? -8.633 -19.375 -11.602 1 98.69 105 SER B O 1
ATOM 1961 N N . GLN B 1 106 ? -9.742 -20.281 -9.867 1 98.62 106 GLN B N 1
ATOM 1962 C CA . GLN B 1 106 ? -8.492 -20.719 -9.266 1 98.62 106 GLN B CA 1
ATOM 1963 C C . GLN B 1 106 ? -7.723 -21.641 -10.203 1 98.62 106 GLN B C 1
ATOM 1965 O O . GLN B 1 106 ? -8.297 -22.562 -10.797 1 98.62 106 GLN B O 1
ATOM 1970 N N . GLY B 1 107 ? -6.465 -21.344 -10.453 1 98.81 107 GLY B N 1
ATOM 1971 C CA . GLY B 1 107 ? -5.633 -22.219 -11.266 1 98.81 107 GLY B CA 1
ATOM 1972 C C . GLY B 1 107 ? -5.539 -21.797 -12.711 1 98.81 107 GLY B C 1
ATOM 1973 O O . GLY B 1 107 ? -4.711 -22.297 -13.469 1 98.81 107 GLY B O 1
ATOM 1974 N N . ASP B 1 108 ? -6.379 -20.859 -13.109 1 98.88 108 ASP B N 1
ATOM 1975 C CA . ASP B 1 108 ? -6.277 -20.344 -14.469 1 98.88 108 ASP B CA 1
ATOM 1976 C C . ASP B 1 108 ? -4.895 -19.75 -14.727 1 98.88 108 ASP B C 1
ATOM 1978 O O . ASP B 1 108 ? -4.34 -19.062 -13.867 1 98.88 108 ASP B O 1
ATOM 1982 N N . PRO B 1 109 ? -4.312 -19.969 -15.969 1 98.88 109 PRO B N 1
ATOM 1983 C CA . PRO B 1 109 ? -3.053 -19.297 -16.281 1 98.88 109 PRO B CA 1
ATOM 1984 C C . PRO B 1 109 ? -3.141 -17.781 -16.156 1 98.88 109 PRO B C 1
ATOM 1986 O O . PRO B 1 109 ? -4.109 -17.172 -16.625 1 98.88 109 PRO B O 1
ATOM 1989 N N . MET B 1 110 ? -2.137 -17.219 -15.523 1 98.81 110 MET B N 1
ATOM 1990 C CA . MET B 1 110 ? -2.188 -15.781 -15.242 1 98.81 110 MET B CA 1
ATOM 1991 C C . MET B 1 110 ? -1.012 -15.062 -15.891 1 98.81 110 MET B C 1
ATOM 1993 O O . MET B 1 110 ? -1.204 -14.172 -16.719 1 98.81 110 MET B O 1
ATOM 1997 N N . VAL B 1 111 ? 0.188 -15.453 -15.586 1 98.88 111 VAL B N 1
ATOM 1998 C CA . VAL B 1 111 ? 1.377 -14.781 -16.109 1 98.88 111 VAL B CA 1
ATOM 1999 C C . VAL B 1 111 ? 2.568 -15.734 -16.062 1 98.88 111 VAL B C 1
ATOM 2001 O O . VAL B 1 111 ? 2.715 -16.516 -15.109 1 98.88 111 VAL B O 1
ATOM 2004 N N . LYS B 1 112 ? 3.346 -15.711 -17.094 1 98.88 112 LYS B N 1
ATOM 2005 C CA . LYS B 1 112 ? 4.648 -16.359 -17.125 1 98.88 112 LYS B CA 1
ATOM 2006 C C . LYS B 1 112 ? 5.773 -15.359 -16.891 1 98.88 112 LYS B C 1
ATOM 2008 O O . LYS B 1 112 ? 5.848 -14.336 -17.562 1 98.88 112 LYS B O 1
ATOM 2013 N N . VAL B 1 113 ? 6.641 -15.664 -15.922 1 98.94 113 VAL B N 1
ATOM 2014 C CA . VAL B 1 113 ? 7.766 -14.797 -15.578 1 98.94 113 VAL B CA 1
ATOM 2015 C C . VAL B 1 113 ? 9.078 -15.508 -15.898 1 98.94 113 VAL B C 1
ATOM 2017 O O . VAL B 1 113 ? 9.305 -16.625 -15.453 1 98.94 113 VAL B O 1
ATOM 2020 N N . ASP B 1 114 ? 9.875 -14.836 -16.672 1 98.88 114 ASP B N 1
ATOM 2021 C CA . ASP B 1 114 ? 11.227 -15.328 -16.906 1 98.88 114 ASP B CA 1
ATOM 2022 C C . ASP B 1 114 ? 12.141 -15.031 -15.727 1 98.88 114 ASP B C 1
ATOM 2024 O O . ASP B 1 114 ? 12.875 -14.039 -15.734 1 98.88 114 ASP B O 1
ATOM 2028 N N . LEU B 1 115 ? 12.156 -15.93 -14.766 1 98.69 115 LEU B N 1
ATOM 2029 C CA . LEU B 1 115 ? 12.867 -15.68 -13.523 1 98.69 115 LEU B CA 1
ATOM 2030 C C . LEU B 1 115 ? 14.367 -15.57 -13.766 1 98.69 115 LEU B C 1
ATOM 2032 O O . LEU B 1 115 ? 15.062 -14.812 -13.078 1 98.69 115 LEU B O 1
ATOM 2036 N N . LYS B 1 116 ? 14.891 -16.344 -14.719 1 98.25 116 LYS B N 1
ATOM 2037 C CA . LYS B 1 116 ? 16.312 -16.234 -15.047 1 98.25 116 LYS B CA 1
ATOM 2038 C C . LYS B 1 116 ? 16.672 -14.828 -15.492 1 98.25 116 LYS B C 1
ATOM 2040 O O . LYS B 1 116 ? 17.75 -14.32 -15.156 1 98.25 116 LYS B O 1
ATOM 2045 N N . PHE B 1 117 ? 15.789 -14.234 -16.234 1 98.69 117 PHE B N 1
ATOM 2046 C CA . PHE B 1 117 ? 15.984 -12.883 -16.734 1 98.69 117 PHE B CA 1
ATOM 2047 C C . PHE B 1 117 ? 15.734 -11.852 -15.641 1 98.69 117 PHE B C 1
ATOM 2049 O O . PHE B 1 117 ? 16.5 -10.906 -15.484 1 98.69 117 PHE B O 1
ATOM 2056 N N . VAL B 1 118 ? 14.742 -12.008 -14.758 1 98.69 118 VAL B N 1
ATOM 2057 C CA . VAL B 1 118 ? 14.219 -10.992 -13.844 1 98.69 118 VAL B CA 1
ATOM 2058 C C . VAL B 1 118 ? 15.055 -10.977 -12.57 1 98.69 118 VAL B C 1
ATOM 2060 O O . VAL B 1 118 ? 15.406 -9.906 -12.07 1 98.69 118 VAL B O 1
ATOM 2063 N N . LYS B 1 119 ? 15.406 -12.117 -12.07 1 98.06 119 LYS B N 1
ATOM 2064 C CA . LYS B 1 119 ? 15.992 -12.273 -10.742 1 98.06 119 LYS B CA 1
ATOM 2065 C C . LYS B 1 119 ? 17.25 -11.414 -10.594 1 98.06 119 LYS B C 1
ATOM 2067 O O . LYS B 1 119 ? 17.391 -10.695 -9.602 1 98.06 119 LYS B O 1
ATOM 2072 N N . PRO B 1 120 ? 18.172 -11.438 -11.602 1 98.25 120 PRO B N 1
ATOM 2073 C CA . PRO B 1 120 ? 19.406 -10.664 -11.414 1 98.25 120 PRO B CA 1
ATOM 2074 C C . PRO B 1 120 ? 19.172 -9.156 -11.547 1 98.25 120 PRO B C 1
ATOM 2076 O O . PRO B 1 120 ? 20.062 -8.359 -11.25 1 98.25 120 PRO B O 1
ATOM 2079 N N . LYS B 1 121 ? 17.984 -8.695 -11.938 1 98.38 121 LYS B N 1
ATOM 2080 C CA . LYS B 1 121 ? 17.75 -7.289 -12.258 1 98.38 121 LYS B CA 1
ATOM 2081 C C . LYS B 1 121 ? 16.953 -6.598 -11.156 1 98.38 121 LYS B C 1
ATOM 2083 O O . LYS B 1 121 ? 16.75 -5.383 -11.203 1 98.38 121 LYS B O 1
ATOM 2088 N N . VAL B 1 122 ? 16.516 -7.293 -10.172 1 98.38 122 VAL B N 1
ATOM 2089 C CA . VAL B 1 122 ? 15.688 -6.738 -9.102 1 98.38 122 VAL B CA 1
ATOM 2090 C C . VAL B 1 122 ? 16.234 -7.184 -7.746 1 98.38 122 VAL B C 1
ATOM 2092 O O . VAL B 1 122 ? 16.938 -8.188 -7.656 1 98.38 122 VAL B O 1
ATOM 2095 N N . PRO B 1 123 ? 15.852 -6.453 -6.641 1 97.5 123 PRO B N 1
ATOM 2096 C CA . PRO B 1 123 ? 16.406 -6.836 -5.34 1 97.5 123 PRO B CA 1
ATOM 2097 C C . PRO B 1 123 ? 15.844 -8.164 -4.828 1 97.5 123 PRO B C 1
ATOM 2099 O O . PRO B 1 123 ? 16.484 -8.836 -4.016 1 97.5 123 PRO B O 1
ATOM 2102 N N . SER B 1 124 ? 14.641 -8.555 -5.266 1 98.38 124 SER B N 1
ATOM 2103 C CA . SER B 1 124 ? 14.039 -9.773 -4.754 1 98.38 124 SER B CA 1
ATOM 2104 C C . SER B 1 124 ? 12.898 -10.25 -5.652 1 98.38 124 SER B C 1
ATOM 2106 O O . SER B 1 124 ? 12.148 -9.438 -6.188 1 98.38 124 SER B O 1
ATOM 2108 N N . ILE B 1 125 ? 12.719 -11.586 -5.797 1 98.69 125 ILE B N 1
ATOM 210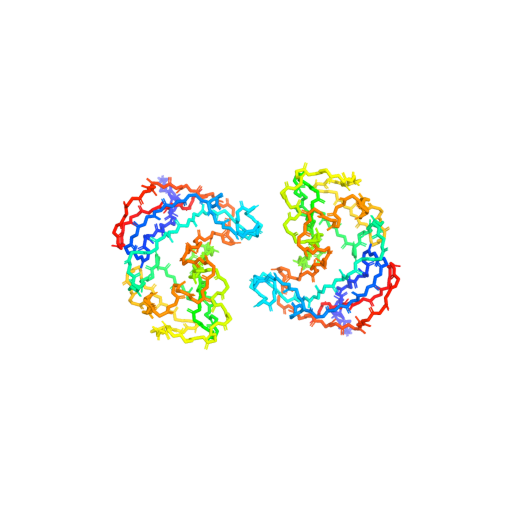9 C CA . ILE B 1 125 ? 11.594 -12.164 -6.523 1 98.69 125 ILE B CA 1
ATOM 2110 C C . ILE B 1 125 ? 10.508 -12.594 -5.539 1 98.69 125 ILE B C 1
ATOM 2112 O O . ILE B 1 125 ? 9.445 -13.07 -5.945 1 98.69 125 ILE B O 1
ATOM 2116 N N . THR B 1 126 ? 10.797 -12.375 -4.203 1 98.88 126 THR B N 1
ATOM 2117 C CA . THR B 1 126 ? 9.781 -12.688 -3.203 1 98.88 126 THR B CA 1
ATOM 2118 C C . THR B 1 126 ? 8.469 -11.977 -3.529 1 98.88 126 THR B C 1
ATOM 2120 O O . THR B 1 126 ? 8.461 -10.781 -3.812 1 98.88 126 THR B O 1
ATOM 2123 N N . THR B 1 127 ? 7.426 -12.68 -3.529 1 98.88 127 THR B N 1
ATOM 2124 C CA . THR B 1 127 ? 6.137 -12.25 -4.062 1 98.88 127 THR B CA 1
ATOM 2125 C C . THR B 1 127 ? 5.098 -12.148 -2.949 1 98.88 127 THR B C 1
ATOM 2127 O O . THR B 1 127 ? 4.586 -13.172 -2.48 1 98.88 127 THR B O 1
ATOM 2130 N N . PRO B 1 128 ? 4.801 -10.969 -2.512 1 98.88 128 PRO B N 1
ATOM 2131 C CA . PRO B 1 128 ? 3.74 -10.781 -1.518 1 98.88 128 PRO B CA 1
ATOM 2132 C C . PRO B 1 128 ? 2.359 -11.156 -2.053 1 98.88 128 PRO B C 1
ATOM 2134 O O . PRO B 1 128 ? 2.047 -10.875 -3.213 1 98.88 128 PRO B O 1
ATOM 2137 N N . ILE B 1 129 ? 1.571 -11.812 -1.271 1 98.94 129 ILE B N 1
ATOM 2138 C CA . ILE B 1 129 ? 0.152 -12.094 -1.446 1 98.94 129 ILE B CA 1
ATOM 2139 C C . ILE B 1 129 ? -0.637 -11.531 -0.267 1 98.94 129 ILE B C 1
ATOM 2141 O O . ILE B 1 129 ? -0.612 -12.094 0.831 1 98.94 129 ILE B O 1
ATOM 2145 N N . ILE B 1 130 ? -1.336 -10.414 -0.535 1 98.56 130 ILE B N 1
ATOM 2146 C CA . ILE B 1 130 ? -1.864 -9.578 0.539 1 98.56 130 ILE B CA 1
ATOM 2147 C C . ILE B 1 130 ? -3.381 -9.461 0.401 1 98.56 130 ILE B C 1
ATOM 2149 O O . ILE B 1 130 ? -3.896 -9.273 -0.704 1 98.56 130 ILE B O 1
ATOM 2153 N N . VAL B 1 131 ? -4.066 -9.562 1.574 1 98.25 131 VAL B N 1
ATOM 2154 C CA . VAL B 1 131 ? -5.484 -9.211 1.61 1 98.25 131 VAL B CA 1
ATOM 2155 C C . VAL B 1 131 ? -5.637 -7.699 1.774 1 98.25 131 VAL B C 1
ATOM 2157 O O . VAL B 1 131 ? -5.547 -7.176 2.889 1 98.25 131 VAL B O 1
ATOM 2160 N N . THR B 1 132 ? -5.922 -7.016 0.686 1 96.06 132 THR B N 1
ATOM 2161 C CA . THR B 1 132 ? -5.949 -5.559 0.695 1 96.06 132 THR B CA 1
ATOM 2162 C C . THR B 1 132 ? -7.289 -5.047 1.216 1 96.06 132 THR B C 1
ATOM 2164 O O . THR B 1 132 ? -7.379 -3.92 1.712 1 96.06 132 THR B O 1
ATOM 2167 N N . ASN B 1 133 ? -8.312 -5.789 1.098 1 93.38 133 ASN B N 1
ATOM 2168 C CA . ASN B 1 133 ? -9.625 -5.555 1.69 1 93.38 133 ASN B CA 1
ATOM 2169 C C . ASN B 1 133 ? -10.203 -6.828 2.301 1 93.38 133 ASN B C 1
ATOM 2171 O O . ASN B 1 133 ? -10.711 -7.695 1.583 1 93.38 133 ASN B O 1
ATOM 2175 N N . PRO B 1 134 ? -10.141 -6.934 3.596 1 93.38 134 PRO B N 1
ATOM 2176 C CA . PRO B 1 134 ? -10.641 -8.148 4.238 1 93.38 134 PRO B CA 1
ATOM 2177 C C . PRO B 1 134 ? -12.164 -8.172 4.355 1 93.38 134 PRO B C 1
ATOM 2179 O O . PRO B 1 134 ? -12.75 -9.219 4.641 1 93.38 134 PRO B O 1
ATOM 2182 N N . ASN B 1 135 ? -12.789 -7.078 4.121 1 92.69 135 ASN B N 1
ATOM 2183 C CA . ASN B 1 135 ? -14.242 -6.992 4.227 1 92.69 135 ASN B CA 1
ATOM 2184 C C . ASN B 1 135 ? -14.742 -7.551 5.559 1 92.69 135 ASN B C 1
ATOM 2186 O O . ASN B 1 135 ? -15.656 -8.375 5.586 1 92.69 135 ASN B O 1
ATOM 2190 N N . GLY B 1 136 ? -14.039 -7.121 6.656 1 91.75 136 GLY B N 1
ATOM 2191 C CA . GLY B 1 136 ? -14.445 -7.484 8 1 91.75 136 GLY B CA 1
ATOM 2192 C C . GLY B 1 136 ? -13.992 -8.875 8.406 1 91.75 136 GLY B C 1
ATOM 2193 O O . GLY B 1 136 ? -14.383 -9.375 9.461 1 91.75 136 GLY B O 1
ATOM 2194 N N . LYS B 1 137 ? -13.164 -9.531 7.621 1 94.5 137 LYS B N 1
ATOM 2195 C CA . LYS B 1 137 ? -12.695 -10.891 7.859 1 94.5 137 LYS B CA 1
ATOM 2196 C C . LYS B 1 137 ? -11.219 -10.898 8.25 1 94.5 137 LYS B C 1
ATOM 2198 O O . LYS B 1 137 ? -10.57 -9.844 8.273 1 94.5 137 LYS B O 1
ATOM 2203 N N . GLU B 1 138 ? -10.773 -12.07 8.641 1 96.19 138 GLU B N 1
ATOM 2204 C CA . GLU B 1 138 ? -9.375 -12.234 9.031 1 96.19 138 GLU B CA 1
ATOM 2205 C C . GLU B 1 138 ? -8.695 -13.312 8.195 1 96.19 138 GLU B C 1
ATOM 2207 O O . GLU B 1 138 ? -9.297 -14.344 7.895 1 96.19 138 GLU B O 1
ATOM 2212 N N . ILE B 1 139 ? -7.445 -13.094 7.914 1 98.12 139 ILE B N 1
ATOM 2213 C CA . ILE B 1 139 ? -6.676 -14.086 7.168 1 98.12 139 ILE B CA 1
ATOM 2214 C C . ILE B 1 139 ? -6.059 -15.094 8.133 1 98.12 139 ILE B C 1
ATOM 2216 O O . ILE B 1 139 ? -5.609 -14.727 9.219 1 98.12 139 ILE B O 1
ATOM 2220 N N . THR B 1 140 ? -6.102 -16.297 7.766 1 98.44 140 THR B N 1
ATOM 2221 C CA . THR B 1 140 ? -5.398 -17.391 8.43 1 98.44 140 THR B CA 1
ATOM 2222 C C . THR B 1 140 ? -4.449 -18.094 7.461 1 98.44 140 THR B C 1
ATOM 2224 O O . THR B 1 140 ? -4.879 -18.609 6.43 1 98.44 140 THR B O 1
ATOM 2227 N N . ILE B 1 141 ? -3.182 -18.078 7.758 1 98.69 141 ILE B N 1
ATOM 2228 C CA . ILE B 1 141 ? -2.205 -18.812 6.953 1 98.69 141 ILE B CA 1
ATOM 2229 C C . ILE B 1 141 ? -2.232 -20.297 7.324 1 98.69 141 ILE B C 1
ATOM 2231 O O . ILE B 1 141 ? -2.053 -20.656 8.492 1 98.69 141 ILE B O 1
ATOM 2235 N N . VAL B 1 142 ? -2.434 -21.156 6.352 1 98.38 142 VA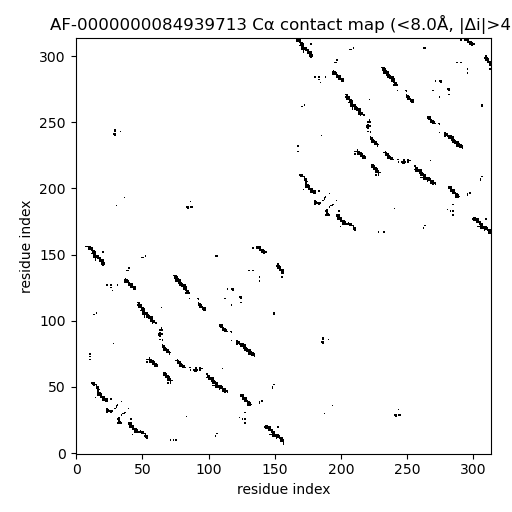L B N 1
ATOM 2236 C CA . VAL B 1 142 ? -2.682 -22.562 6.703 1 98.38 142 VAL B CA 1
ATOM 2237 C C . VAL B 1 142 ? -1.478 -23.406 6.312 1 98.38 142 VAL B C 1
ATOM 2239 O O . VAL B 1 142 ? -1.366 -24.562 6.727 1 98.38 142 VAL B O 1
ATOM 2242 N N . LYS B 1 143 ? -0.611 -22.875 5.449 1 98.5 143 LYS B N 1
ATOM 2243 C CA . LYS B 1 143 ? 0.582 -23.625 5.074 1 98.5 143 LYS B CA 1
ATOM 2244 C C . LYS B 1 143 ? 1.774 -22.703 4.863 1 98.5 143 LYS B C 1
ATOM 2246 O O . LYS B 1 143 ? 1.661 -21.672 4.176 1 98.5 143 LYS B O 1
ATOM 2251 N N . MET B 1 144 ? 2.951 -23.031 5.48 1 98.56 144 MET B N 1
ATOM 2252 C CA . MET B 1 144 ? 4.238 -22.359 5.297 1 98.56 144 MET B CA 1
ATOM 2253 C C . MET B 1 144 ? 5.262 -23.312 4.688 1 98.56 144 MET B C 1
ATOM 2255 O O . MET B 1 144 ? 5.066 -24.516 4.691 1 98.56 144 MET B O 1
ATOM 2259 N N . GLY B 1 145 ? 6.324 -22.766 4.172 1 98.75 145 GLY B N 1
ATOM 2260 C CA . GLY B 1 145 ? 7.359 -23.609 3.59 1 98.75 145 GLY B CA 1
ATOM 2261 C C . GLY B 1 145 ? 7.082 -23.984 2.148 1 98.75 145 GLY B C 1
ATOM 2262 O O . GLY B 1 145 ? 6.434 -23.234 1.415 1 98.75 145 GLY B O 1
ATOM 2263 N N . LYS B 1 146 ? 7.641 -25.141 1.726 1 98.88 146 LYS B N 1
ATOM 2264 C CA . LYS B 1 146 ? 7.57 -25.547 0.327 1 98.88 146 LYS B CA 1
ATOM 2265 C C . LYS B 1 146 ? 6.137 -25.875 -0.077 1 98.88 146 LYS B C 1
ATOM 2267 O O . LYS B 1 146 ? 5.426 -26.578 0.651 1 98.88 146 LYS B O 1
ATOM 2272 N N . VAL B 1 147 ? 5.695 -25.359 -1.201 1 98.94 147 VAL B N 1
ATOM 2273 C CA . VAL B 1 147 ? 4.363 -25.625 -1.73 1 98.94 147 VAL B CA 1
ATOM 2274 C C . VAL B 1 147 ? 4.438 -25.828 -3.242 1 98.94 147 VAL B C 1
ATOM 2276 O O . VAL B 1 147 ? 5.387 -25.391 -3.889 1 98.94 147 VAL B O 1
ATOM 2279 N N . LYS B 1 148 ? 3.459 -26.516 -3.732 1 98.81 148 LYS B N 1
ATOM 2280 C CA . LYS B 1 148 ? 3.211 -26.609 -5.168 1 98.81 148 LYS B CA 1
ATOM 2281 C C . LYS B 1 148 ? 2.088 -25.672 -5.594 1 98.81 148 LYS B C 1
ATOM 2283 O O . LYS B 1 148 ? 1.174 -25.391 -4.816 1 98.81 148 LYS B O 1
ATOM 2288 N N . LYS B 1 149 ? 2.266 -25.266 -6.758 1 98.75 149 LYS B N 1
ATOM 2289 C CA . LYS B 1 149 ? 1.192 -24.484 -7.375 1 98.75 149 LYS B CA 1
ATOM 2290 C C . LYS B 1 149 ? -0.161 -25.156 -7.164 1 98.75 149 LYS B C 1
ATOM 2292 O O . LYS B 1 149 ? -0.309 -26.359 -7.414 1 98.75 149 LYS B O 1
ATOM 2297 N N . GLY B 1 150 ? -1.128 -24.391 -6.605 1 98.75 150 GLY B N 1
ATOM 2298 C CA . GLY B 1 150 ? -2.469 -24.938 -6.422 1 98.75 150 GLY B CA 1
ATOM 2299 C C . GLY B 1 150 ? -2.713 -25.469 -5.027 1 98.75 150 GLY B C 1
ATOM 2300 O O . GLY B 1 150 ? -3.834 -25.859 -4.691 1 98.75 150 GLY B O 1
ATOM 2301 N N . GLU B 1 151 ? -1.711 -25.484 -4.195 1 98.88 151 GLU B N 1
ATOM 2302 C CA . GLU B 1 151 ? -1.92 -25.891 -2.807 1 98.88 151 GLU B CA 1
ATOM 2303 C C . GLU B 1 151 ? -2.559 -24.766 -1.999 1 98.88 151 GLU B C 1
ATOM 2305 O O . GLU B 1 151 ? -2.219 -23.594 -2.182 1 98.88 151 GLU B O 1
ATOM 2310 N N . LEU B 1 152 ? -3.488 -25.141 -1.064 1 98.88 152 LEU B N 1
ATOM 2311 C CA . LEU B 1 152 ? -4.102 -24.156 -0.184 1 98.88 152 LEU B CA 1
ATOM 2312 C C . LEU B 1 152 ? -3.074 -23.562 0.775 1 98.88 152 LEU B C 1
ATOM 2314 O O . LEU B 1 152 ? -2.357 -24.297 1.455 1 98.88 152 LEU B O 1
ATOM 2318 N N . ILE B 1 153 ? -3 -22.188 0.822 1 98.94 153 ILE B N 1
ATOM 2319 C CA . ILE B 1 153 ? -1.95 -21.609 1.646 1 98.94 153 ILE B CA 1
ATOM 2320 C C . ILE B 1 153 ? -2.566 -20.641 2.654 1 98.94 153 ILE B C 1
ATOM 2322 O O . ILE B 1 153 ? -1.958 -20.328 3.682 1 98.94 153 ILE B O 1
ATOM 2326 N N . ALA B 1 154 ? -3.795 -20.172 2.408 1 98.88 154 ALA B N 1
ATOM 2327 C CA . ALA B 1 154 ? -4.453 -19.266 3.352 1 98.88 154 ALA B CA 1
ATOM 2328 C C . ALA B 1 154 ? -5.965 -19.266 3.148 1 98.88 154 ALA B C 1
ATOM 2330 O O . ALA B 1 154 ? -6.457 -19.688 2.094 1 98.88 154 ALA B O 1
ATOM 2331 N N . THR B 1 155 ? -6.672 -18.891 4.172 1 98.69 155 THR B N 1
ATOM 2332 C CA . THR B 1 155 ? -8.109 -18.641 4.125 1 98.69 155 THR B CA 1
ATOM 2333 C C . THR B 1 155 ? -8.453 -17.281 4.73 1 98.69 155 THR B C 1
ATOM 2335 O O . THR B 1 155 ? -7.688 -16.75 5.531 1 98.69 155 THR B O 1
ATOM 2338 N N . VAL B 1 156 ? -9.477 -16.719 4.281 1 98.31 156 VAL B N 1
ATOM 2339 C CA . VAL B 1 156 ? -10.008 -15.477 4.824 1 98.31 156 VAL B CA 1
ATOM 2340 C C . VAL B 1 156 ? -11.445 -15.68 5.293 1 98.31 156 VAL B C 1
ATOM 2342 O O . VAL B 1 156 ? -12.312 -16.062 4.5 1 98.31 156 VAL B O 1
ATOM 2345 N N . GLY B 1 157 ? -11.727 -15.508 6.625 1 95.69 157 GLY B N 1
ATOM 2346 C CA . GLY B 1 157 ? -13.055 -15.727 7.18 1 95.69 157 GLY B CA 1
ATOM 2347 C C . GLY B 1 157 ? -13.242 -15.094 8.547 1 95.69 157 GLY B C 1
ATOM 2348 O O . GLY B 1 157 ? -12.273 -14.688 9.188 1 95.69 157 GLY B O 1
#